Protein AF-0000000067834129 (afdb_homodimer)

Structure (mmCIF, N/CA/C/O backbone):
data_AF-0000000067834129-model_v1
#
loop_
_entity.id
_entity.type
_entity.pdbx_description
1 polymer 'Copper-binding protein'
#
loop_
_atom_site.group_PDB
_atom_site.id
_atom_site.type_symbol
_atom_site.label_atom_id
_atom_site.label_alt_id
_atom_site.label_comp_id
_atom_site.label_asym_id
_atom_site.label_entity_id
_atom_site.label_seq_id
_atom_site.pdbx_PDB_ins_code
_atom_site.Cartn_x
_atom_site.Cartn_y
_atom_site.Cartn_z
_atom_site.occupancy
_atom_site.B_iso_or_equiv
_atom_site.auth_seq_id
_atom_site.auth_comp_id
_atom_site.auth_asym_id
_atom_site.auth_atom_id
_atom_site.pdbx_PDB_model_num
ATOM 1 N N . MET A 1 1 ? 48.594 38.875 -47 1 28.75 1 MET A N 1
ATOM 2 C CA . MET A 1 1 ? 47.188 38.469 -46.781 1 28.75 1 MET A CA 1
ATOM 3 C C . MET A 1 1 ? 47.094 37.531 -45.594 1 28.75 1 MET A C 1
ATOM 5 O O . MET A 1 1 ? 47.594 36.406 -45.625 1 28.75 1 MET A O 1
ATOM 9 N N . ARG A 1 2 ? 47.281 38.062 -44.312 1 37.56 2 ARG A N 1
ATOM 10 C CA . ARG A 1 2 ? 47.312 37.438 -42.969 1 37.56 2 ARG A CA 1
ATOM 11 C C . ARG A 1 2 ? 46 36.688 -42.688 1 37.56 2 ARG A C 1
ATOM 13 O O . ARG A 1 2 ? 44.938 37.312 -42.688 1 37.56 2 ARG A O 1
ATOM 20 N N . TRP A 1 3 ? 45.875 35.406 -43.25 1 36.84 3 TRP A N 1
ATOM 21 C CA . TRP A 1 3 ? 44.781 34.469 -43.031 1 36.84 3 TRP A CA 1
ATOM 22 C C . TRP A 1 3 ? 44.531 34.281 -41.531 1 36.84 3 TRP A C 1
ATOM 24 O O . TRP A 1 3 ? 45.406 33.812 -40.812 1 36.84 3 TRP A O 1
ATOM 34 N N . THR A 1 4 ? 43.906 35.219 -40.812 1 45.66 4 THR A N 1
ATOM 35 C CA . THR A 1 4 ? 43.5 35.094 -39.438 1 45.66 4 THR A CA 1
ATOM 36 C C . THR A 1 4 ? 42.594 33.875 -39.25 1 45.66 4 THR A C 1
ATOM 38 O O . THR A 1 4 ? 41.594 33.719 -39.938 1 45.66 4 THR A O 1
ATOM 41 N N . THR A 1 5 ? 43.219 32.688 -39 1 45.16 5 THR A N 1
ATOM 42 C CA . THR A 1 5 ? 42.625 31.406 -38.625 1 45.16 5 THR A CA 1
ATOM 43 C C . THR A 1 5 ? 41.719 31.547 -37.406 1 45.16 5 THR A C 1
ATOM 45 O O . THR A 1 5 ? 42.188 31.938 -36.344 1 45.16 5 THR A O 1
ATOM 48 N N . ARG A 1 6 ? 40.469 32.062 -37.562 1 43.28 6 ARG A N 1
ATOM 49 C CA . ARG A 1 6 ? 39.469 32.062 -36.5 1 43.28 6 ARG A CA 1
ATOM 50 C C . ARG A 1 6 ? 39.281 30.656 -35.938 1 43.28 6 ARG A C 1
ATOM 52 O O . ARG A 1 6 ? 38.969 29.719 -36.656 1 43.28 6 ARG A O 1
ATOM 59 N N . LEU A 1 7 ? 40.094 30.281 -34.938 1 45.5 7 LEU A N 1
ATOM 60 C CA . LEU A 1 7 ? 39.906 29.078 -34.125 1 45.5 7 LEU A CA 1
ATOM 61 C C . LEU A 1 7 ? 38.531 29.047 -33.469 1 45.5 7 LEU A C 1
ATOM 63 O O . LEU A 1 7 ? 38.219 29.953 -32.688 1 45.5 7 LEU A O 1
ATOM 67 N N . GLY A 1 8 ? 37.469 28.656 -34.156 1 41.75 8 GLY A N 1
ATOM 68 C CA . GLY A 1 8 ? 36.156 28.453 -33.562 1 41.75 8 GLY A CA 1
ATOM 69 C C . GLY A 1 8 ? 36.156 27.484 -32.406 1 41.75 8 GLY A C 1
ATOM 70 O O . GLY A 1 8 ? 36.656 26.359 -32.531 1 41.75 8 GLY A O 1
ATOM 71 N N . LEU A 1 9 ? 36.219 27.969 -31.156 1 43.91 9 LEU A N 1
ATOM 72 C CA . LEU A 1 9 ? 36.125 27.234 -29.891 1 43.91 9 LEU A CA 1
ATOM 73 C C . LEU A 1 9 ? 34.844 26.422 -29.844 1 43.91 9 LEU A C 1
ATOM 75 O O . LEU A 1 9 ? 33.75 26.984 -29.859 1 43.91 9 LEU A O 1
ATOM 79 N N . ALA A 1 10 ? 34.781 25.172 -30.391 1 42.56 10 ALA A N 1
ATOM 80 C CA . ALA A 1 10 ? 33.688 24.234 -30.203 1 42.56 10 ALA A CA 1
ATOM 81 C C . ALA A 1 10 ? 33.469 23.953 -28.719 1 42.56 10 ALA A C 1
ATOM 83 O O . ALA A 1 10 ? 34.375 23.469 -28.031 1 42.56 10 ALA A O 1
ATOM 84 N N . ALA A 1 11 ? 32.656 24.719 -28.031 1 40.75 11 ALA A N 1
ATOM 85 C CA . ALA A 1 11 ? 32.25 24.422 -26.656 1 40.75 11 ALA A CA 1
ATOM 86 C C . ALA A 1 11 ? 31.578 23.062 -26.578 1 40.75 11 ALA A C 1
ATOM 88 O O . ALA A 1 11 ? 30.516 22.859 -27.188 1 40.75 11 ALA A O 1
ATOM 89 N N . ALA A 1 12 ? 32.281 21.922 -26.375 1 42.16 12 ALA A N 1
ATOM 90 C CA . ALA A 1 12 ? 31.75 20.609 -26.078 1 42.16 12 ALA A CA 1
ATOM 91 C C . ALA A 1 12 ? 30.797 20.672 -24.875 1 42.16 12 ALA A C 1
ATOM 93 O O . ALA A 1 12 ? 31.203 21.062 -23.781 1 42.16 12 ALA A O 1
ATOM 94 N N . ALA A 1 13 ? 29.484 20.766 -25.047 1 38.5 13 ALA A N 1
ATOM 95 C CA . ALA A 1 13 ? 28.438 20.625 -24.031 1 38.5 13 ALA A CA 1
ATOM 96 C C . ALA A 1 13 ? 28.578 19.297 -23.281 1 38.5 13 ALA A C 1
ATOM 98 O O . ALA A 1 13 ? 28.453 18.219 -23.875 1 38.5 13 ALA A O 1
ATOM 99 N N . LEU A 1 14 ? 29.375 19.219 -22.203 1 39.47 14 LEU A N 1
ATOM 100 C CA . LEU A 1 14 ? 29.391 18.109 -21.25 1 39.47 14 LEU A CA 1
ATOM 101 C C . LEU A 1 14 ? 27.984 17.781 -20.766 1 39.47 14 LEU A C 1
ATOM 103 O O . LEU A 1 14 ? 27.391 18.562 -20.016 1 39.47 14 LEU A O 1
ATOM 107 N N . MET A 1 15 ? 27.219 17.109 -21.531 1 36.66 15 MET A N 1
ATOM 108 C CA . MET A 1 15 ? 25.969 16.562 -21.016 1 36.66 15 MET A CA 1
ATOM 109 C C . MET A 1 15 ? 26.219 15.633 -19.828 1 36.66 15 MET A C 1
ATOM 111 O O . MET A 1 15 ? 26.891 14.609 -19.969 1 36.66 15 MET A O 1
ATOM 115 N N . LEU A 1 16 ? 26.281 16.109 -18.594 1 38.22 16 LEU A N 1
ATOM 116 C CA . LEU A 1 16 ? 26.281 15.281 -17.391 1 38.22 16 LEU A CA 1
ATOM 117 C C . LEU A 1 16 ? 25.156 14.258 -17.438 1 38.22 16 LEU A C 1
ATOM 119 O O . LEU A 1 16 ? 23.984 14.625 -17.328 1 38.22 16 LEU A O 1
ATOM 123 N N . ALA A 1 17 ? 25.297 13.109 -18.109 1 36.25 17 ALA A N 1
ATOM 124 C CA . ALA A 1 17 ? 24.375 11.977 -17.953 1 36.25 17 ALA A CA 1
ATOM 125 C C . ALA A 1 17 ? 24.266 11.57 -16.484 1 36.25 17 ALA A C 1
ATOM 127 O O . ALA A 1 17 ? 25.203 10.969 -15.93 1 36.25 17 ALA A O 1
ATOM 128 N N . ALA A 1 18 ? 23.547 12.289 -15.617 1 41.59 18 ALA A N 1
ATOM 129 C CA . ALA A 1 18 ? 23.266 11.719 -14.305 1 41.59 18 ALA A CA 1
ATOM 130 C C . ALA A 1 18 ? 22.797 10.266 -14.438 1 41.59 18 ALA A C 1
ATOM 132 O O . ALA A 1 18 ? 21.766 9.992 -15.055 1 41.59 18 ALA A O 1
ATOM 133 N N . ALA A 1 19 ? 23.547 9.25 -14.352 1 40.31 19 ALA A N 1
ATOM 134 C CA . ALA A 1 19 ? 23.172 7.844 -14.297 1 40.31 19 ALA A CA 1
ATOM 135 C C . ALA A 1 19 ? 22.031 7.621 -13.32 1 40.31 19 ALA A C 1
ATOM 137 O O . ALA A 1 19 ? 22.016 8.18 -12.219 1 40.31 19 ALA A O 1
ATOM 138 N N . PRO A 1 20 ? 20.812 7.16 -13.727 1 42.38 20 PRO A N 1
ATOM 139 C CA . PRO A 1 20 ? 19.766 6.852 -12.75 1 42.38 20 PRO A CA 1
ATOM 140 C C . PRO A 1 20 ? 20.266 5.992 -11.594 1 42.38 20 PRO A C 1
ATOM 142 O O . PRO A 1 20 ? 20.859 4.926 -11.82 1 42.38 20 PRO A O 1
ATOM 145 N N . ALA A 1 21 ? 20.734 6.641 -10.516 1 46.5 21 ALA A N 1
ATOM 146 C CA . ALA A 1 21 ? 21.047 5.832 -9.336 1 46.5 21 ALA A CA 1
ATOM 147 C C . ALA A 1 21 ? 20.016 4.719 -9.148 1 46.5 21 ALA A C 1
ATOM 149 O O . ALA A 1 21 ? 18.812 4.973 -9.125 1 46.5 21 ALA A O 1
ATOM 150 N N . GLY A 1 22 ? 20.25 3.473 -9.383 1 47.38 22 GLY A N 1
ATOM 151 C CA . GLY A 1 22 ? 19.406 2.295 -9.242 1 47.38 22 GLY A CA 1
ATOM 152 C C . GLY A 1 22 ? 18.672 2.244 -7.922 1 47.38 22 GLY A C 1
ATOM 153 O O . GLY A 1 22 ? 19.047 2.918 -6.965 1 47.38 22 GLY A O 1
ATOM 154 N N . ALA A 1 23 ? 17.453 1.746 -7.895 1 52.31 23 ALA A N 1
ATOM 155 C CA . ALA A 1 23 ? 16.578 1.615 -6.723 1 52.31 23 ALA A CA 1
ATOM 156 C C . ALA A 1 23 ? 17.359 1.104 -5.52 1 52.31 23 ALA A C 1
ATOM 158 O O . ALA A 1 23 ? 17.188 1.606 -4.402 1 52.31 23 ALA A O 1
ATOM 159 N N . LEU A 1 24 ? 18.219 0.082 -5.711 1 51.59 24 LEU A N 1
ATOM 160 C CA . LEU A 1 24 ? 19 -0.566 -4.664 1 51.59 24 LEU A CA 1
ATOM 161 C C . LEU A 1 24 ? 19.891 0.445 -3.939 1 51.59 24 LEU A C 1
ATOM 163 O O . LEU A 1 24 ? 20 0.411 -2.711 1 51.59 24 LEU A O 1
ATOM 167 N N . ASP A 1 25 ? 20.5 1.355 -4.699 1 57.44 25 ASP A N 1
ATOM 168 C CA . ASP A 1 25 ? 21.422 2.309 -4.082 1 57.44 25 ASP A CA 1
ATOM 169 C C . ASP A 1 25 ? 20.672 3.311 -3.211 1 57.44 25 ASP A C 1
ATOM 171 O O . ASP A 1 25 ? 21.109 3.645 -2.111 1 57.44 25 ASP A O 1
ATOM 175 N N . LEU A 1 26 ? 19.453 3.561 -3.541 1 60.19 26 LEU A N 1
ATOM 176 C CA . LEU A 1 26 ? 18.672 4.555 -2.811 1 60.19 26 LEU A CA 1
ATOM 177 C C . LEU A 1 26 ? 18.25 4.023 -1.442 1 60.19 26 LEU A C 1
ATOM 179 O O . LEU A 1 26 ? 18.25 4.77 -0.46 1 60.19 26 LEU A O 1
ATOM 183 N N . THR A 1 27 ? 18.031 2.715 -1.351 1 64.81 27 THR A N 1
ATOM 184 C CA . THR A 1 27 ? 17.578 2.119 -0.098 1 64.81 27 THR A CA 1
ATOM 185 C C . TH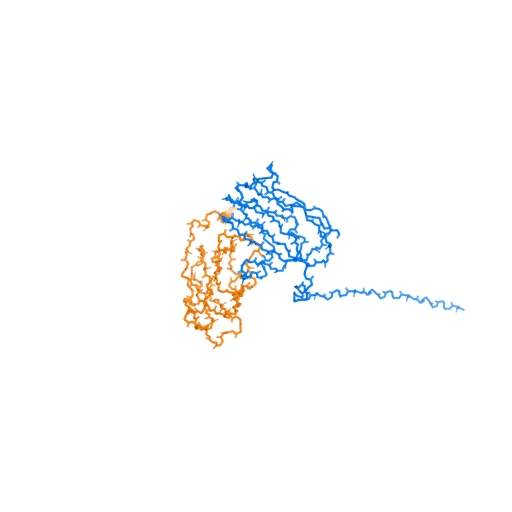R A 1 27 ? 18.703 2.082 0.924 1 64.81 27 THR A C 1
ATOM 187 O O . THR A 1 27 ? 18.484 2.27 2.121 1 64.81 27 THR A O 1
ATOM 190 N N . LYS A 1 28 ? 19.922 1.83 0.451 1 67.75 28 LYS A N 1
ATOM 191 C CA . LYS A 1 28 ? 21.062 1.714 1.364 1 67.75 28 LYS A CA 1
ATOM 192 C C . LYS A 1 28 ? 21.391 3.062 1.994 1 67.75 28 LYS A C 1
ATOM 194 O O . LYS A 1 28 ? 21.906 3.119 3.113 1 67.75 28 LYS A O 1
ATOM 199 N N . LYS A 1 29 ? 21.094 4.09 1.405 1 85.75 29 LYS A N 1
ATOM 200 C CA . LYS A 1 29 ? 21.484 5.406 1.896 1 85.75 29 LYS A CA 1
ATOM 201 C C . LYS A 1 29 ? 20.281 6.199 2.387 1 85.75 29 LYS A C 1
ATOM 203 O O . LYS A 1 29 ? 20.375 7.402 2.629 1 85.75 29 LYS A O 1
ATOM 208 N N . ARG A 1 30 ? 19.312 5.469 2.723 1 94.44 30 ARG A N 1
ATOM 209 C CA . ARG A 1 30 ? 18.078 6.16 3.098 1 94.44 30 ARG A CA 1
ATOM 210 C C . ARG A 1 30 ? 18.109 6.578 4.566 1 94.44 30 ARG A C 1
ATOM 212 O O . ARG A 1 30 ? 18.578 5.824 5.418 1 94.44 30 ARG A O 1
ATOM 219 N N . GLN A 1 31 ? 17.688 7.824 4.883 1 97.44 31 GLN A N 1
ATOM 220 C CA . GLN A 1 31 ? 17.531 8.305 6.254 1 97.44 31 GLN A CA 1
ATOM 221 C C . GLN A 1 31 ? 16.141 8.016 6.793 1 97.44 31 GLN A C 1
ATOM 223 O O . GLN A 1 31 ? 15.141 8.336 6.148 1 97.44 31 GLN A O 1
ATOM 228 N N . ASN A 1 32 ? 16.094 7.398 7.953 1 98.25 32 ASN A N 1
ATOM 229 C CA . ASN A 1 32 ? 14.828 7.258 8.656 1 98.25 32 ASN A CA 1
ATOM 230 C C . ASN A 1 32 ? 14.445 8.539 9.383 1 98.25 32 ASN A C 1
ATOM 232 O O . ASN A 1 32 ? 15.172 9.008 10.258 1 98.25 32 ASN A O 1
ATOM 236 N N . LEU A 1 33 ? 13.297 9.094 9.062 1 98.81 33 LEU A N 1
ATOM 237 C CA . LEU A 1 33 ? 12.797 10.289 9.734 1 98.81 33 LEU A CA 1
ATOM 238 C C . LEU A 1 33 ? 12.117 9.93 11.055 1 98.81 33 LEU A C 1
ATOM 240 O O . LEU A 1 33 ? 11.688 8.789 11.242 1 98.81 33 LEU A O 1
ATOM 244 N N . PRO A 1 34 ? 12.078 10.953 11.977 1 98.88 34 PRO A N 1
ATOM 245 C CA . PRO A 1 34 ? 11.18 10.711 13.109 1 98.88 34 PRO A CA 1
ATOM 246 C C . PRO A 1 34 ? 9.75 10.391 12.672 1 98.88 34 PRO A C 1
ATOM 248 O O . PRO A 1 34 ? 9.258 10.969 11.703 1 98.88 34 PRO A O 1
ATOM 251 N N . ASP A 1 35 ? 9.102 9.516 13.414 1 98.9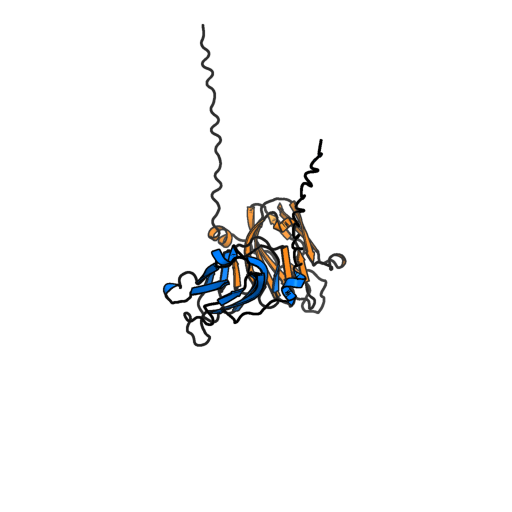4 35 ASP A N 1
ATOM 252 C CA . ASP A 1 35 ? 7.738 9.125 13.07 1 98.94 35 ASP A CA 1
ATOM 253 C C . ASP A 1 35 ? 6.789 10.32 13.156 1 98.94 35 ASP A C 1
ATOM 255 O O . ASP A 1 35 ? 6.852 11.094 14.109 1 98.94 35 ASP A O 1
ATOM 259 N N . LEU A 1 36 ? 5.984 10.516 12.148 1 98.94 36 LEU A N 1
ATOM 260 C CA . LEU A 1 36 ? 4.812 11.375 12.266 1 98.94 36 LEU A CA 1
ATOM 261 C C . LEU A 1 36 ? 3.658 10.633 12.93 1 98.94 36 LEU A C 1
ATOM 263 O O . LEU A 1 36 ? 3.096 9.703 12.352 1 98.94 36 LEU A O 1
ATOM 267 N N . VAL A 1 37 ? 3.244 11.078 14.164 1 98.94 37 VAL A N 1
ATOM 268 C CA . VAL A 1 37 ? 2.305 10.281 14.945 1 98.94 37 VAL A CA 1
ATOM 269 C C . VAL A 1 37 ? 0.967 11.008 15.047 1 98.94 37 VAL A C 1
ATOM 271 O O . VAL A 1 37 ? 0.917 12.18 15.438 1 98.94 37 VAL A O 1
ATOM 274 N N . LEU A 1 38 ? -0.066 10.359 14.711 1 98.94 38 LEU A N 1
ATOM 275 C CA . LEU A 1 38 ? -1.43 10.867 14.805 1 98.94 38 LEU A CA 1
ATOM 276 C C . LEU A 1 38 ? -2.146 10.289 16.016 1 98.94 38 LEU A C 1
ATOM 278 O O . LEU A 1 38 ? -2.354 9.07 16.109 1 98.94 38 LEU A O 1
ATOM 282 N N . GLY A 1 39 ? -2.545 11.156 16.906 1 98.75 39 GLY A N 1
ATOM 283 C CA . GLY A 1 39 ? -3.145 10.719 18.156 1 98.75 39 GLY A CA 1
ATOM 284 C C . GLY A 1 39 ? -2.139 10.125 19.125 1 98.75 39 GLY A C 1
ATOM 285 O O . GLY A 1 39 ? -0.93 10.203 18.891 1 98.75 39 GLY A O 1
ATOM 286 N N . ASN A 1 40 ? -2.633 9.719 20.266 1 98.06 40 ASN A N 1
ATOM 287 C CA . ASN A 1 40 ? -1.771 9.047 21.234 1 98.06 40 ASN A CA 1
ATOM 288 C C . ASN A 1 40 ? -2.5 7.902 21.938 1 98.06 40 ASN A C 1
ATOM 290 O O . ASN A 1 40 ? -3.68 7.664 21.672 1 98.06 40 ASN A O 1
ATOM 294 N N . GLU A 1 41 ? -1.781 7.188 22.719 1 95.69 41 GLU A N 1
ATOM 295 C CA . GLU A 1 41 ? -2.324 5.992 23.359 1 95.69 41 GLU A CA 1
ATOM 296 C C . GLU A 1 41 ? -3.172 6.352 24.578 1 95.69 41 GLU A C 1
ATOM 298 O O . GLU A 1 41 ? -3.918 5.516 25.094 1 95.69 41 GLU A O 1
ATOM 303 N N . GLU A 1 42 ? -3.133 7.594 24.953 1 95.56 42 GLU A N 1
ATOM 304 C CA . GLU A 1 42 ? -3.855 8.055 26.141 1 95.56 42 GLU A CA 1
ATOM 305 C C . GLU A 1 42 ? -5.285 8.461 25.781 1 95.56 42 GLU A C 1
ATOM 307 O O . GLU A 1 42 ? -6.055 8.859 26.656 1 95.56 42 GLU A O 1
ATOM 312 N N . GLY A 1 43 ? -5.582 8.43 24.547 1 94.12 43 GLY A N 1
ATOM 313 C CA . GLY A 1 43 ? -6.961 8.68 24.156 1 94.12 43 GLY A CA 1
ATOM 314 C C . GLY A 1 43 ? -7.16 10.016 23.484 1 94.12 43 GLY A C 1
ATOM 315 O O . GLY A 1 43 ? -8.289 10.383 23.125 1 94.12 43 GLY A O 1
ATOM 316 N N . ASN A 1 44 ? -6.109 10.805 23.312 1 97.44 44 ASN A N 1
ATOM 317 C CA . ASN A 1 44 ? -6.227 12.039 22.547 1 97.44 44 ASN A CA 1
ATOM 318 C C . ASN A 1 44 ? -6.023 11.797 21.062 1 97.44 44 ASN A C 1
ATOM 320 O O . ASN A 1 44 ? -4.902 11.539 20.609 1 97.44 44 ASN A O 1
ATOM 324 N N . ASP A 1 45 ? -7.094 12.008 20.312 1 98.38 45 ASP A N 1
ATOM 325 C CA . ASP A 1 45 ? -7.098 11.711 18.875 1 98.38 45 ASP A CA 1
ATOM 326 C C . ASP A 1 45 ? -6.547 12.883 18.078 1 98.38 45 ASP A C 1
ATOM 328 O O . ASP A 1 45 ? -6.289 12.742 16.875 1 98.38 45 ASP A O 1
ATOM 332 N N . PHE A 1 46 ? -6.324 13.93 18.656 1 98.56 46 PHE A N 1
ATOM 333 C CA . PHE A 1 46 ? -6.145 15.141 17.859 1 98.56 46 PHE A CA 1
ATOM 334 C C . PHE A 1 46 ? -4.785 15.773 18.141 1 98.56 46 PHE A C 1
ATOM 336 O O . PHE A 1 46 ? -4.586 16.969 17.906 1 98.56 46 PHE A O 1
ATOM 343 N N . VAL A 1 47 ? -3.848 15.047 18.703 1 98.56 47 VAL A N 1
ATOM 344 C CA . VAL A 1 47 ? -2.469 15.5 18.875 1 98.56 47 VAL A CA 1
ATOM 345 C C . VAL A 1 47 ? -1.595 14.914 17.766 1 98.56 47 VAL A C 1
ATOM 347 O O . VAL A 1 47 ? -1.914 13.859 17.203 1 98.56 47 VAL A O 1
ATOM 350 N N . VAL A 1 48 ? -0.536 15.625 17.406 1 98.88 48 VAL A N 1
ATOM 351 C CA . VAL A 1 48 ? 0.411 15.164 16.406 1 98.88 48 VAL 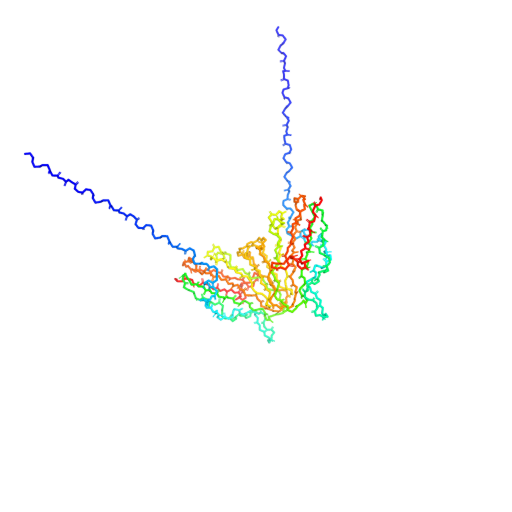A CA 1
ATOM 352 C C . VAL A 1 48 ? 1.837 15.289 16.938 1 98.88 48 VAL A C 1
ATOM 354 O O . VAL A 1 48 ? 2.221 16.344 17.453 1 98.88 48 VAL A O 1
ATOM 357 N N . GLU A 1 49 ? 2.547 14.18 16.891 1 98.81 49 GLU A N 1
ATOM 358 C CA . GLU A 1 49 ? 3.984 14.242 17.141 1 98.81 49 GLU A CA 1
ATOM 359 C C . GLU A 1 49 ? 4.762 14.391 15.828 1 98.81 49 GLU A C 1
ATOM 361 O O . GLU A 1 49 ? 4.434 13.75 14.828 1 98.81 49 GLU A O 1
ATOM 366 N N . ASN A 1 50 ? 5.84 15.297 15.789 1 98.88 50 ASN A N 1
ATOM 367 C CA . ASN A 1 50 ? 6.742 15.516 14.672 1 98.88 50 ASN A CA 1
ATOM 368 C C . ASN A 1 50 ? 5.988 15.969 13.422 1 98.88 50 ASN A C 1
ATOM 370 O O . ASN A 1 50 ? 6.172 15.406 12.344 1 98.88 50 ASN A O 1
ATOM 374 N N . LYS A 1 51 ? 5.168 16.953 13.609 1 98.69 51 LYS A N 1
ATOM 375 C CA . LYS A 1 51 ? 4.242 17.344 12.547 1 98.69 51 LYS A CA 1
ATOM 376 C C . LYS A 1 51 ? 4.969 18.062 11.422 1 98.69 51 LYS A C 1
ATOM 378 O O . LYS A 1 51 ? 4.488 18.094 10.281 1 98.69 51 LYS A O 1
ATOM 383 N N . ASP A 1 52 ? 6.094 18.797 11.773 1 98.88 52 ASP A N 1
ATOM 384 C CA . ASP A 1 52 ? 6.879 19.469 10.742 1 98.88 52 ASP A CA 1
ATOM 385 C C . ASP A 1 52 ? 8.133 18.656 10.398 1 98.88 52 ASP A C 1
ATOM 387 O O . ASP A 1 52 ? 8.844 18.203 11.297 1 98.88 52 ASP A O 1
ATOM 391 N N . ILE A 1 53 ? 8.383 18.547 9.133 1 98.94 53 ILE A N 1
ATOM 392 C CA . ILE A 1 53 ? 9.445 17.688 8.625 1 98.94 53 ILE A CA 1
ATOM 393 C C . ILE A 1 53 ? 10.406 18.516 7.762 1 98.94 53 ILE A C 1
ATOM 395 O O . ILE A 1 53 ? 9.977 19.312 6.938 1 98.94 53 ILE A O 1
ATOM 399 N N . GLU A 1 54 ? 11.719 18.281 7.973 1 98.88 54 GLU A N 1
ATOM 400 C CA . GLU A 1 54 ? 12.758 18.938 7.18 1 98.88 54 GLU A CA 1
ATOM 401 C C . GLU A 1 54 ? 13.562 17.938 6.375 1 98.88 54 GLU A C 1
ATOM 403 O O . GLU A 1 54 ? 14.07 16.953 6.926 1 98.88 54 GLU A O 1
ATOM 408 N N . LEU A 1 55 ? 13.609 18.281 5.152 1 98.75 55 LEU A N 1
ATOM 409 C CA . LEU A 1 55 ? 14.328 17.422 4.211 1 98.75 55 LEU A CA 1
ATOM 410 C C . LEU A 1 55 ? 15.328 18.234 3.393 1 98.75 55 LEU A C 1
ATOM 412 O O . LEU A 1 55 ? 15.289 19.469 3.389 1 98.75 55 LEU A O 1
ATOM 416 N N . GLU A 1 56 ? 16.234 17.484 2.773 1 98.06 56 GLU A N 1
ATOM 417 C CA . GLU A 1 56 ? 17.156 18.016 1.772 1 98.06 56 GLU A CA 1
ATOM 418 C C . GLU A 1 56 ? 16.891 17.422 0.398 1 98.06 56 GLU A C 1
ATOM 420 O O . GLU A 1 56 ? 16.703 16.203 0.275 1 98.06 56 GLU A O 1
ATOM 425 N N . ALA A 1 57 ? 16.875 18.312 -0.574 1 97.25 57 ALA A N 1
ATOM 426 C CA . ALA A 1 57 ? 16.672 17.828 -1.938 1 97.25 57 ALA A CA 1
ATOM 427 C C . ALA A 1 57 ? 17.766 16.844 -2.352 1 97.25 57 ALA A C 1
ATOM 429 O O . ALA A 1 57 ? 18.938 17.047 -2.031 1 97.25 57 ALA A O 1
ATOM 430 N N . GLY A 1 58 ? 17.391 15.75 -3.061 1 95.44 58 GLY A N 1
ATOM 431 C CA . GLY A 1 58 ? 18.328 14.781 -3.607 1 95.44 58 GLY A CA 1
ATOM 432 C C . GLY A 1 58 ? 18.609 13.617 -2.672 1 95.44 58 GLY A C 1
ATOM 433 O O . GLY A 1 58 ? 19.297 12.672 -3.039 1 95.44 58 GLY A O 1
ATOM 434 N N . LYS A 1 59 ? 18.016 13.633 -1.486 1 96.62 59 LYS A N 1
ATOM 435 C CA . LYS A 1 59 ? 18.281 12.602 -0.493 1 96.62 59 LYS A CA 1
ATOM 436 C C . LYS A 1 59 ? 17.109 11.633 -0.377 1 96.62 59 LYS A C 1
ATOM 438 O O . LYS A 1 59 ? 15.961 12.023 -0.601 1 96.62 59 LYS A O 1
ATOM 443 N N . ALA A 1 60 ? 17.469 10.406 -0.031 1 97.56 60 ALA A N 1
ATOM 444 C CA . ALA A 1 60 ? 16.484 9.352 0.161 1 97.56 60 ALA A CA 1
ATOM 445 C C . ALA A 1 60 ? 16 9.305 1.609 1 97.56 60 ALA A C 1
ATOM 447 O O . ALA A 1 60 ? 16.812 9.43 2.539 1 97.56 60 ALA A O 1
ATOM 448 N N . TYR A 1 61 ? 14.672 9.109 1.804 1 98.44 61 TYR A N 1
ATOM 449 C CA . TYR A 1 61 ? 14.078 9.133 3.137 1 98.44 61 TYR A CA 1
ATOM 450 C C . TYR A 1 61 ? 13.062 8.016 3.299 1 98.44 61 TYR A C 1
ATOM 452 O O . TYR A 1 61 ? 12.523 7.508 2.311 1 98.44 61 TYR A O 1
ATOM 460 N N . ARG A 1 62 ? 12.867 7.641 4.461 1 98.44 62 ARG A N 1
ATOM 461 C CA . ARG A 1 62 ? 11.688 6.91 4.91 1 98.44 62 ARG A CA 1
ATOM 462 C C . ARG A 1 62 ? 10.883 7.734 5.91 1 98.44 62 ARG A C 1
ATOM 464 O O . ARG A 1 62 ? 11.414 8.172 6.934 1 98.44 62 ARG A O 1
ATOM 471 N N . LEU A 1 63 ? 9.672 8 5.59 1 98.81 63 LEU A N 1
ATOM 472 C CA . LEU A 1 63 ? 8.727 8.609 6.516 1 98.81 63 LEU A CA 1
ATOM 473 C C . LEU A 1 63 ? 7.691 7.594 6.98 1 98.81 63 LEU A C 1
ATOM 475 O O . LEU A 1 63 ? 6.926 7.062 6.172 1 98.81 63 LEU A O 1
ATOM 479 N N . ARG A 1 64 ? 7.68 7.336 8.234 1 98.88 64 ARG A N 1
ATOM 480 C CA . ARG A 1 64 ? 6.656 6.484 8.836 1 98.88 64 ARG A CA 1
ATOM 481 C C . ARG A 1 64 ? 5.547 7.32 9.461 1 98.88 64 ARG A C 1
ATOM 483 O O . ARG A 1 64 ? 5.812 8.172 10.312 1 98.88 64 ARG A O 1
ATOM 490 N N . ILE A 1 65 ? 4.348 7.125 8.984 1 98.94 65 ILE A N 1
ATOM 491 C CA . ILE A 1 65 ? 3.148 7.703 9.578 1 98.94 65 ILE A CA 1
ATOM 492 C C . ILE A 1 65 ? 2.479 6.68 10.492 1 98.94 65 ILE A C 1
ATOM 494 O O . ILE A 1 65 ? 2.186 5.559 10.062 1 98.94 65 ILE A O 1
ATOM 498 N N . VAL A 1 66 ? 2.238 7.137 11.781 1 98.88 66 VAL A N 1
ATOM 499 C CA . VAL A 1 66 ? 1.724 6.223 12.797 1 98.88 66 VAL A CA 1
ATOM 500 C C . VAL A 1 66 ? 0.399 6.746 13.344 1 98.88 66 VAL A C 1
ATOM 502 O O . VAL A 1 66 ? 0.328 7.875 13.836 1 98.88 66 VAL A O 1
ATOM 505 N N . ALA A 1 67 ? -0.645 5.953 13.203 1 98.81 67 ALA A N 1
ATOM 506 C CA . ALA A 1 67 ? -1.922 6.25 13.844 1 98.81 67 ALA A CA 1
ATOM 507 C C . ALA A 1 67 ? -2.033 5.551 15.195 1 98.81 67 ALA A C 1
ATOM 509 O O . ALA A 1 67 ? -1.931 4.324 15.273 1 98.81 67 ALA A O 1
ATOM 510 N N . LYS A 1 68 ? -2.25 6.34 16.203 1 98.69 68 LYS A N 1
ATOM 511 C CA . LYS A 1 68 ? -2.42 5.773 17.531 1 98.69 68 LYS A CA 1
ATOM 512 C C . LYS A 1 68 ? -3.824 6.039 18.062 1 98.69 68 LYS A C 1
ATOM 514 O O . LYS A 1 68 ? -4.285 5.355 18.984 1 98.69 68 LYS A O 1
ATOM 519 N N . GLY A 1 69 ? -4.406 7.125 17.516 1 97.5 69 GLY A N 1
ATOM 520 C CA . GLY A 1 69 ? -5.746 7.465 17.953 1 97.5 69 GLY A CA 1
ATOM 521 C C . GLY A 1 69 ? -6.785 6.434 17.562 1 97.5 69 GLY A C 1
ATOM 522 O O . GLY A 1 69 ? -6.484 5.5 16.812 1 97.5 69 GLY A O 1
ATOM 523 N N . ARG A 1 70 ? -8.039 6.59 17.984 1 93.25 70 ARG A N 1
ATOM 524 C CA . ARG A 1 70 ? -9.086 5.598 17.781 1 93.25 70 ARG A CA 1
ATOM 525 C C . ARG A 1 70 ? -10 6.004 16.625 1 93.25 70 ARG A C 1
ATOM 527 O O . ARG A 1 70 ? -10.844 5.215 16.188 1 93.25 70 ARG A O 1
ATOM 534 N N . GLN A 1 71 ? -9.836 7.168 16.188 1 95.88 71 GLN A N 1
ATOM 535 C CA . GLN A 1 71 ? -10.641 7.562 15.039 1 95.88 71 GLN A CA 1
ATOM 536 C C . GLN A 1 71 ? -9.93 7.227 13.734 1 95.88 71 GLN A C 1
ATOM 538 O O . GLN A 1 71 ? -8.727 6.945 13.727 1 95.88 71 GLN A O 1
ATOM 543 N N . GLU A 1 72 ? -10.672 7.301 12.625 1 98 72 GLU A N 1
ATOM 544 C CA . GLU A 1 72 ? -10.109 7.148 11.289 1 98 72 GLU A CA 1
ATOM 545 C C . GLU A 1 72 ? -9.297 8.375 10.891 1 98 72 GLU A C 1
ATOM 547 O O . GLU A 1 72 ? -9.703 9.508 11.156 1 98 72 GLU A O 1
ATOM 552 N N . TYR A 1 73 ? -8.156 8.188 10.273 1 98.88 73 TYR A N 1
ATOM 553 C CA . TYR A 1 73 ? -7.363 9.273 9.711 1 98.88 73 TYR A CA 1
ATOM 554 C C . TYR A 1 73 ? -7.172 9.086 8.203 1 98.88 73 TYR A C 1
ATOM 556 O O . TYR A 1 73 ? -6.902 7.98 7.738 1 98.88 73 TYR A O 1
ATOM 564 N N . LYS A 1 74 ? -7.312 10.125 7.469 1 98.88 74 LYS A N 1
ATOM 565 C CA . LYS A 1 74 ? -6.922 10.211 6.066 1 98.88 74 LYS A CA 1
ATOM 566 C C . LYS A 1 74 ? -5.793 11.219 5.867 1 98.88 74 LYS A C 1
ATOM 568 O O . LYS A 1 74 ? -5.996 12.43 6.016 1 98.88 74 LYS A O 1
ATOM 573 N N . PHE A 1 75 ? -4.66 10.695 5.547 1 98.94 75 PHE A N 1
ATOM 574 C CA . PHE A 1 75 ? -3.449 11.492 5.414 1 98.94 75 PHE A CA 1
ATOM 575 C C . PHE A 1 75 ? -3.236 11.906 3.963 1 98.94 75 PHE A C 1
ATOM 577 O O . PHE A 1 75 ? -3.141 11.062 3.074 1 98.94 75 PHE A O 1
ATOM 584 N N . TYR A 1 76 ? -3.098 13.234 3.775 1 98.94 76 TYR A N 1
ATOM 585 C CA . TYR A 1 76 ? -2.861 13.828 2.463 1 98.94 76 TYR A CA 1
ATOM 586 C C . TYR A 1 76 ? -1.581 14.656 2.459 1 98.94 76 TYR A C 1
ATOM 588 O O . TYR A 1 76 ? -1.288 15.359 3.428 1 98.94 76 TYR A O 1
ATOM 596 N N . ALA A 1 77 ? -0.851 14.562 1.386 1 98.81 77 ALA A N 1
ATOM 597 C CA . ALA A 1 77 ? 0.238 15.469 1.045 1 98.81 77 ALA A CA 1
ATOM 598 C C . ALA A 1 77 ? 0.373 15.625 -0.468 1 98.81 77 ALA A C 1
ATOM 600 O O . ALA A 1 77 ? 1.423 15.32 -1.037 1 98.81 77 ALA A O 1
ATOM 601 N N . PRO A 1 78 ? -0.632 16.172 -1.074 1 98.19 78 PRO A N 1
ATOM 602 C CA . PRO A 1 78 ? -0.746 16.016 -2.527 1 98.19 78 PRO A CA 1
ATOM 603 C C . PRO A 1 78 ? 0.391 16.719 -3.279 1 98.19 78 PRO A C 1
ATOM 605 O O . PRO A 1 78 ? 0.974 16.125 -4.195 1 98.19 78 PRO A O 1
ATOM 608 N N . GLU A 1 79 ? 0.714 17.922 -2.992 1 98.38 79 GLU A N 1
ATOM 609 C CA . GLU A 1 79 ? 1.778 18.609 -3.721 1 98.38 79 GLU A CA 1
ATOM 610 C C . GLU A 1 79 ? 3.131 17.938 -3.475 1 98.38 79 GLU A C 1
ATOM 612 O O . GLU A 1 79 ? 3.934 17.797 -4.398 1 98.38 79 GLU A O 1
ATOM 617 N N . PHE A 1 80 ? 3.348 17.547 -2.227 1 98.81 80 PHE A N 1
ATOM 618 C CA . PHE A 1 80 ? 4.59 16.859 -1.906 1 98.81 80 PHE A CA 1
ATOM 619 C C . PHE A 1 80 ? 4.719 15.578 -2.723 1 98.81 80 PHE A C 1
ATOM 621 O O . PHE A 1 80 ? 5.777 15.312 -3.299 1 98.81 80 PHE A O 1
ATOM 628 N N . PHE A 1 81 ? 3.645 14.852 -2.83 1 98 81 PHE A N 1
ATOM 629 C CA . PHE A 1 81 ? 3.641 13.57 -3.521 1 98 81 PHE A CA 1
ATOM 630 C C . PHE A 1 81 ? 3.857 13.758 -5.016 1 98 81 PHE A C 1
ATOM 632 O O . PHE A 1 81 ? 4.312 12.844 -5.703 1 98 81 PHE A O 1
ATOM 639 N N . ARG A 1 82 ? 3.656 14.891 -5.5 1 95.94 82 ARG A N 1
ATOM 640 C CA . ARG A 1 82 ? 3.869 15.172 -6.918 1 95.94 82 ARG A CA 1
ATOM 641 C C . ARG A 1 82 ? 5.348 15.398 -7.215 1 95.94 82 ARG A C 1
ATOM 643 O O . ARG A 1 82 ? 5.773 15.312 -8.367 1 95.94 82 ARG A O 1
ATOM 650 N N . TYR A 1 83 ? 6.117 15.68 -6.176 1 96.19 83 TYR A N 1
ATOM 651 C CA . TYR A 1 83 ? 7.469 16.156 -6.449 1 96.19 83 TYR A CA 1
ATOM 652 C C . TYR A 1 83 ? 8.508 15.273 -5.777 1 96.19 83 TYR A C 1
ATOM 654 O O . TYR A 1 83 ? 9.578 15.742 -5.383 1 96.19 83 TYR A O 1
ATOM 662 N N . ILE A 1 84 ? 8.203 14.062 -5.602 1 96.25 84 ILE A N 1
ATOM 663 C CA . ILE A 1 84 ? 9.18 13.102 -5.094 1 96.25 84 ILE A CA 1
ATOM 664 C C . ILE A 1 84 ? 9.383 11.984 -6.117 1 96.25 84 ILE A C 1
ATOM 666 O O . ILE A 1 84 ? 8.523 11.766 -6.98 1 96.25 84 ILE A O 1
ATOM 670 N N . TRP A 1 85 ? 10.531 11.422 -6.121 1 95.25 85 TRP A N 1
ATOM 671 C CA . TRP A 1 85 ? 10.695 10.102 -6.727 1 95.25 85 TRP A CA 1
ATOM 672 C C . TRP A 1 85 ? 10.281 9 -5.754 1 95.25 85 TRP A C 1
ATOM 674 O O . TRP A 1 85 ? 11.016 8.695 -4.809 1 95.25 85 TRP A O 1
ATOM 684 N N . PHE A 1 86 ? 9.164 8.445 -6.02 1 94.19 86 PHE A N 1
ATOM 685 C CA . PHE A 1 86 ? 8.555 7.473 -5.121 1 94.19 86 PHE A CA 1
ATOM 686 C C . PHE A 1 86 ? 9.188 6.094 -5.301 1 94.19 86 PHE A C 1
ATOM 688 O O . PHE A 1 86 ? 9.43 5.66 -6.426 1 94.19 86 PHE A O 1
ATOM 695 N N . ASN A 1 87 ? 9.461 5.43 -4.195 1 94.88 87 ASN A N 1
ATOM 696 C CA . ASN A 1 87 ? 10.078 4.109 -4.23 1 94.88 87 ASN A CA 1
ATOM 697 C C . ASN A 1 87 ? 9.086 3.016 -3.838 1 94.88 87 ASN A C 1
ATOM 699 O O . ASN A 1 87 ? 8.625 2.258 -4.688 1 94.88 87 ASN A O 1
ATOM 703 N N . GLN A 1 88 ? 8.688 2.982 -2.609 1 96.62 88 GLN A N 1
ATOM 704 C CA . GLN A 1 88 ? 7.793 1.928 -2.137 1 96.62 88 GLN A CA 1
ATOM 705 C C . GLN A 1 88 ? 7.023 2.371 -0.896 1 96.62 88 GLN A C 1
ATOM 707 O O . GLN A 1 88 ? 7.367 3.379 -0.275 1 96.62 88 GLN A O 1
ATOM 712 N N . ILE A 1 89 ? 6 1.607 -0.606 1 98.06 89 ILE A N 1
ATOM 713 C CA . ILE A 1 89 ? 5.281 1.687 0.661 1 98.06 89 ILE A CA 1
ATOM 714 C C . ILE A 1 89 ? 5.5 0.403 1.459 1 98.06 89 ILE A C 1
ATOM 716 O O . ILE A 1 89 ? 5.465 -0.696 0.901 1 98.06 89 ILE A O 1
ATOM 720 N N . VAL A 1 90 ? 5.773 0.533 2.752 1 97.94 90 VAL A N 1
ATOM 721 C CA . VAL A 1 90 ? 5.988 -0.62 3.619 1 97.94 90 VAL A CA 1
ATOM 722 C C . VAL A 1 90 ? 4.984 -0.598 4.77 1 97.94 90 VAL A C 1
ATOM 724 O O . VAL A 1 90 ? 4.855 0.408 5.473 1 97.94 90 VAL A O 1
ATOM 727 N N . ILE A 1 91 ? 4.246 -1.695 4.93 1 98.5 91 ILE A N 1
ATOM 728 C CA . ILE A 1 91 ? 3.346 -1.908 6.059 1 98.5 91 ILE A CA 1
ATOM 729 C C . ILE A 1 91 ? 3.643 -3.258 6.707 1 98.5 91 ILE A C 1
ATOM 731 O O . ILE A 1 91 ? 3.33 -4.309 6.141 1 98.5 91 ILE A O 1
ATOM 735 N N . GLU A 1 92 ? 4.215 -3.268 7.875 1 95.69 92 GLU A N 1
ATOM 736 C CA . GLU A 1 92 ? 4.496 -4.473 8.648 1 95.69 92 GLU A CA 1
ATOM 737 C C . GLU A 1 92 ? 5.137 -5.551 7.773 1 95.69 92 GLU A C 1
ATOM 739 O O . GLU A 1 92 ? 4.645 -6.68 7.707 1 95.69 92 GLU A O 1
ATOM 744 N N . HIS A 1 93 ? 6.219 -5.312 7.113 1 96.06 93 HIS A N 1
ATOM 745 C CA . HIS A 1 93 ? 7.062 -6.238 6.367 1 96.06 93 HIS A CA 1
ATOM 746 C C . HIS A 1 93 ? 6.371 -6.699 5.086 1 96.06 93 HIS A C 1
ATOM 748 O O . HIS A 1 93 ? 6.77 -7.703 4.488 1 96.06 93 HIS A O 1
ATOM 754 N N . LYS A 1 94 ? 5.293 -6.043 4.738 1 98.44 94 LYS A N 1
ATOM 755 C CA . LYS A 1 94 ? 4.68 -6.105 3.414 1 98.44 94 LYS A CA 1
ATOM 756 C C . LYS A 1 94 ? 4.988 -4.848 2.607 1 98.44 94 LYS A C 1
ATOM 758 O O . LYS A 1 94 ? 4.914 -3.734 3.131 1 98.44 94 LYS A O 1
ATOM 763 N N . GLU A 1 95 ? 5.328 -5.07 1.378 1 98.12 95 GLU A N 1
ATOM 764 C CA . GLU A 1 95 ? 5.844 -3.963 0.576 1 98.12 95 GLU A CA 1
ATOM 765 C C . GLU A 1 95 ? 5.086 -3.836 -0.741 1 98.12 95 GLU A C 1
ATOM 767 O O . GLU A 1 95 ? 4.793 -4.84 -1.396 1 98.12 95 GLU A O 1
ATOM 772 N N . ILE A 1 96 ? 4.758 -2.67 -1.058 1 98.25 96 ILE A N 1
ATOM 773 C CA . ILE A 1 96 ? 4.188 -2.299 -2.348 1 98.25 96 ILE A CA 1
ATOM 774 C C . ILE A 1 96 ? 5.223 -1.538 -3.17 1 98.25 96 ILE A C 1
ATOM 776 O O . ILE A 1 96 ? 5.633 -0.437 -2.799 1 98.25 96 ILE A O 1
ATOM 780 N N . HIS A 1 97 ? 5.66 -2.15 -4.242 1 96.69 97 HIS A N 1
ATOM 781 C CA . HIS A 1 97 ? 6.656 -1.535 -5.109 1 96.69 97 HIS A CA 1
ATOM 782 C C . HIS A 1 97 ? 6.012 -0.948 -6.359 1 96.69 97 HIS A C 1
ATOM 784 O O . HIS A 1 97 ? 5.102 -1.549 -6.938 1 96.69 97 HIS A O 1
ATOM 790 N N . GLY A 1 98 ? 6.539 0.176 -6.695 1 90.5 98 GLY A N 1
ATOM 791 C CA . GLY A 1 98 ? 6.012 0.831 -7.887 1 90.5 98 GLY A CA 1
ATOM 792 C C . GLY A 1 98 ? 4.656 1.475 -7.664 1 90.5 98 GLY A C 1
ATOM 793 O O . GLY A 1 98 ? 4.371 1.964 -6.57 1 90.5 98 GLY A O 1
ATOM 794 N N . GLY A 1 99 ? 3.789 1.794 -8.688 1 85.44 99 GLY A N 1
ATOM 795 C CA . GLY A 1 99 ? 2.469 2.4 -8.633 1 85.44 99 GLY A CA 1
ATOM 796 C C . GLY A 1 99 ? 2.512 3.908 -8.469 1 85.44 99 GLY A C 1
ATOM 797 O O . GLY A 1 99 ? 1.509 4.59 -8.688 1 85.44 99 GLY A O 1
ATOM 798 N N . GLY A 1 100 ? 3.633 4.453 -8.062 1 89.94 100 GLY A N 1
ATOM 799 C CA . GLY A 1 100 ? 3.717 5.879 -7.801 1 89.94 100 GLY A CA 1
ATOM 800 C C . GLY A 1 100 ? 3.223 6.258 -6.418 1 89.94 100 GLY A C 1
ATOM 801 O O . GLY A 1 100 ? 2.824 5.395 -5.633 1 89.94 100 GLY A O 1
ATOM 802 N N . PRO A 1 101 ? 3.268 7.586 -6.164 1 95.38 101 PRO A N 1
ATOM 803 C CA . PRO A 1 101 ? 2.779 8.047 -4.859 1 95.38 101 PRO A CA 1
ATOM 804 C C . PRO A 1 101 ? 1.267 7.902 -4.715 1 95.38 101 PRO A C 1
ATOM 806 O O . PRO A 1 101 ? 0.539 7.945 -5.711 1 95.38 101 PRO A O 1
ATOM 809 N N . PRO A 1 102 ? 0.83 7.715 -3.48 1 97.31 102 PRO A N 1
ATOM 810 C CA . PRO A 1 102 ? -0.616 7.641 -3.26 1 97.31 102 PRO A CA 1
ATOM 811 C C . PRO A 1 102 ? -1.306 8.992 -3.406 1 97.31 102 PRO A C 1
ATOM 813 O O . PRO A 1 102 ? -0.652 10.039 -3.314 1 97.31 102 PRO A O 1
ATOM 816 N N . ASP A 1 103 ? -2.615 8.898 -3.721 1 97.38 103 ASP A N 1
ATOM 817 C CA . ASP A 1 103 ? -3.432 10.078 -3.479 1 97.38 103 ASP A CA 1
ATOM 818 C C . ASP A 1 103 ? -3.525 10.383 -1.986 1 97.38 103 ASP A C 1
ATOM 820 O O . ASP A 1 103 ? -3.33 11.531 -1.567 1 97.38 103 ASP A O 1
ATOM 824 N N . HIS A 1 104 ? -3.852 9.375 -1.224 1 98.62 104 HIS A N 1
ATOM 825 C CA . HIS A 1 104 ? -3.84 9.508 0.228 1 98.62 104 HIS A CA 1
ATOM 826 C C . HIS A 1 104 ? -3.688 8.148 0.905 1 98.62 104 HIS A C 1
ATOM 828 O O . HIS A 1 104 ? -3.838 7.109 0.26 1 98.62 104 HIS A O 1
ATOM 834 N N . LEU A 1 105 ? -3.336 8.18 2.168 1 98.81 105 LEU A N 1
ATOM 835 C CA . LEU A 1 105 ? -3.266 7.027 3.057 1 98.81 105 LEU A CA 1
ATOM 836 C C . LEU A 1 105 ? -4.387 7.066 4.09 1 98.81 105 LEU A C 1
ATOM 838 O O . LEU A 1 105 ? -4.707 8.133 4.621 1 98.81 105 LEU A O 1
ATOM 842 N N . GLU A 1 106 ? -4.984 5.922 4.34 1 98.81 106 GLU A N 1
ATOM 843 C CA . GLU A 1 106 ? -6.105 5.883 5.273 1 98.81 106 GLU A CA 1
ATOM 844 C C . GLU A 1 106 ? -5.883 4.84 6.363 1 98.81 106 GLU A C 1
ATOM 846 O O . GLU A 1 106 ? -5.484 3.709 6.078 1 98.81 106 GLU A O 1
ATOM 851 N N . PHE A 1 107 ? -6.086 5.277 7.602 1 98.75 107 PHE A N 1
ATOM 852 C CA . PHE A 1 107 ? -6.039 4.418 8.781 1 98.75 107 PHE A CA 1
ATOM 853 C C . PHE A 1 107 ? -7.434 4.219 9.359 1 98.75 107 PHE A C 1
ATOM 855 O O . PHE A 1 107 ? -8.023 5.152 9.906 1 98.75 107 PHE A O 1
ATOM 862 N N . ASP A 1 108 ? -7.934 2.977 9.242 1 97.75 108 ASP A N 1
ATOM 863 C CA . ASP A 1 108 ? -9.211 2.67 9.883 1 97.75 108 ASP A CA 1
ATOM 864 C C . ASP A 1 108 ? -9.016 2.189 11.312 1 97.75 108 ASP A C 1
ATOM 866 O O . ASP A 1 108 ? -9.953 2.201 12.117 1 97.75 108 ASP A O 1
ATOM 870 N N . ASP A 1 109 ? -7.816 1.733 11.594 1 96.94 109 ASP A N 1
ATOM 871 C CA . ASP A 1 109 ? -7.363 1.283 12.906 1 96.94 109 ASP A CA 1
ATOM 872 C C . ASP A 1 109 ? -5.941 1.763 13.188 1 96.94 109 ASP A C 1
ATOM 874 O O . ASP A 1 109 ? -5.23 2.186 12.273 1 96.94 109 ASP A O 1
ATOM 878 N N . PRO A 1 110 ? -5.586 1.764 14.508 1 97.94 110 PRO A N 1
ATOM 879 C CA . PRO A 1 110 ? -4.188 2.078 14.797 1 97.94 110 PRO A CA 1
ATOM 880 C C . PRO A 1 110 ? -3.211 1.222 13.992 1 97.94 110 PRO A C 1
ATOM 882 O O . PRO A 1 110 ? -3.477 0.041 13.75 1 97.94 110 PRO A O 1
ATOM 885 N N . GLY A 1 111 ? -2.078 1.78 13.625 1 98.12 111 GLY A N 1
ATOM 886 C CA . GLY A 1 111 ? -1.065 1.129 12.812 1 98.12 111 GLY A CA 1
ATOM 887 C C . GLY A 1 111 ? -0.118 2.107 12.141 1 98.12 111 GLY A C 1
ATOM 888 O O . GLY A 1 111 ? -0.099 3.293 12.484 1 98.12 111 GLY A O 1
ATOM 889 N N . GLU A 1 112 ? 0.728 1.569 11.312 1 98.69 112 GLU A N 1
ATOM 890 C CA . GLU A 1 112 ? 1.759 2.4 10.703 1 98.69 112 GLU A CA 1
ATOM 891 C C . GLU A 1 112 ? 1.863 2.131 9.203 1 98.69 112 GLU A C 1
ATOM 893 O O . GLU A 1 112 ? 1.676 0.997 8.758 1 98.69 112 GLU A O 1
ATOM 898 N N . ILE A 1 113 ? 2.117 3.125 8.422 1 98.88 113 ILE A N 1
ATOM 899 C CA . ILE A 1 113 ? 2.479 3.092 7.012 1 98.88 113 ILE A CA 1
ATOM 900 C C . ILE A 1 113 ? 3.768 3.879 6.789 1 98.88 113 ILE A C 1
ATOM 902 O O . ILE A 1 113 ? 3.865 5.043 7.18 1 98.88 113 ILE A O 1
ATOM 906 N N . ALA A 1 114 ? 4.73 3.236 6.195 1 98.56 114 ALA A N 1
ATOM 907 C CA . ALA A 1 114 ? 5.965 3.932 5.844 1 98.56 114 ALA A CA 1
ATOM 908 C C . ALA A 1 114 ? 6.051 4.176 4.34 1 98.56 114 ALA A C 1
ATOM 910 O O . ALA A 1 114 ? 5.766 3.275 3.543 1 98.56 114 ALA A O 1
ATOM 911 N N . ILE A 1 115 ? 6.426 5.359 3.977 1 98.25 115 ILE A N 1
ATOM 912 C CA . ILE A 1 115 ? 6.719 5.664 2.58 1 98.25 115 ILE A CA 1
ATOM 913 C C . ILE A 1 115 ? 8.219 5.891 2.406 1 98.25 115 ILE A C 1
ATOM 915 O O . ILE A 1 115 ? 8.875 6.469 3.277 1 98.25 115 ILE A O 1
ATOM 919 N N . GLU A 1 116 ? 8.734 5.379 1.319 1 97.69 116 GLU A N 1
ATOM 920 C CA . GLU A 1 116 ? 10.133 5.578 0.949 1 97.69 116 GLU A CA 1
ATOM 921 C C . GLU A 1 116 ? 10.25 6.332 -0.373 1 97.69 116 GLU A C 1
ATOM 923 O O . GLU A 1 116 ? 9.547 6.02 -1.336 1 97.69 116 GLU A O 1
ATOM 928 N N . PHE A 1 117 ? 11.164 7.309 -0.347 1 97.44 117 PHE A N 1
ATOM 929 C CA . PHE A 1 117 ? 11.203 8.227 -1.482 1 97.44 117 PHE A CA 1
ATOM 930 C C . PHE A 1 117 ? 12.508 9.008 -1.498 1 97.44 117 PHE A C 1
ATOM 932 O O . PHE A 1 117 ? 13.258 9 -0.518 1 97.44 117 PHE A O 1
ATOM 939 N N . VAL A 1 118 ? 12.758 9.719 -2.645 1 96.88 118 VAL A N 1
ATOM 940 C CA . VAL A 1 118 ? 13.758 10.773 -2.768 1 96.88 118 VAL A CA 1
ATOM 941 C C . VAL A 1 118 ? 13.07 12.133 -2.895 1 96.88 118 VAL A C 1
ATOM 943 O O . VAL A 1 118 ? 12.164 12.297 -3.713 1 96.88 118 VAL A O 1
ATOM 946 N N . ALA A 1 119 ? 13.484 13 -1.989 1 97 119 ALA A N 1
ATOM 947 C CA . ALA A 1 119 ? 12.969 14.359 -2.109 1 97 119 ALA A CA 1
ATOM 948 C C . ALA A 1 119 ? 13.656 15.109 -3.248 1 97 119 ALA A C 1
ATOM 950 O O . ALA A 1 119 ? 14.883 15.117 -3.342 1 97 119 ALA A O 1
ATOM 951 N N . ILE A 1 120 ? 12.867 15.781 -4.078 1 96.62 120 ILE A N 1
ATOM 952 C CA . ILE A 1 120 ? 13.492 16.297 -5.289 1 96.62 120 ILE A CA 1
ATOM 953 C C . ILE A 1 120 ? 13.375 17.828 -5.32 1 96.62 120 ILE A C 1
ATOM 955 O O . ILE A 1 120 ? 14.383 18.531 -5.336 1 96.62 120 ILE A O 1
ATOM 959 N N . LYS A 1 121 ? 12.211 18.391 -5.285 1 98 121 LYS A N 1
ATOM 960 C CA . LYS A 1 121 ? 12 19.812 -5.535 1 98 121 LYS A CA 1
ATOM 961 C C . LYS A 1 121 ? 11.969 20.594 -4.23 1 98 121 LYS A C 1
ATOM 963 O O . LYS A 1 121 ? 11.109 20.359 -3.379 1 98 121 LYS A O 1
ATOM 968 N N . PRO A 1 122 ? 12.883 21.562 -4.102 1 98.69 122 PRO A N 1
ATOM 969 C CA . PRO A 1 122 ? 12.805 22.422 -2.922 1 98.69 122 PRO A CA 1
ATOM 970 C C . PRO A 1 122 ? 11.469 23.141 -2.801 1 98.69 122 PRO A C 1
ATOM 972 O O . PRO A 1 122 ? 10.867 23.516 -3.812 1 98.69 122 PRO A O 1
ATOM 975 N N . GLY A 1 123 ? 11.031 23.312 -1.633 1 98.75 123 GLY A N 1
ATOM 976 C CA . GLY A 1 123 ? 9.766 23.984 -1.366 1 98.75 123 GLY A CA 1
ATOM 977 C C . GLY A 1 123 ? 9.188 23.641 -0.008 1 98.75 123 GLY A C 1
ATOM 978 O O . GLY A 1 123 ? 9.797 22.906 0.767 1 98.75 123 GLY A O 1
ATOM 979 N N . ALA A 1 124 ? 8.164 24.328 0.326 1 98.81 124 ALA A N 1
ATOM 980 C CA . ALA A 1 124 ? 7.355 24.031 1.502 1 98.81 124 ALA A CA 1
ATOM 981 C C . ALA A 1 124 ? 6.008 23.438 1.1 1 98.81 124 ALA A C 1
ATOM 983 O O . ALA A 1 124 ? 5.23 24.062 0.385 1 98.81 124 ALA A O 1
ATOM 984 N N . TYR A 1 125 ? 5.762 22.234 1.515 1 98.94 125 TYR A N 1
ATOM 985 C CA . TYR A 1 125 ? 4.566 21.484 1.143 1 98.94 125 TYR A CA 1
ATOM 986 C C . TYR A 1 125 ? 3.689 21.219 2.359 1 98.94 125 TYR A C 1
ATOM 988 O O . TYR A 1 125 ? 4.195 20.922 3.441 1 98.94 125 TYR A O 1
ATOM 996 N N . LYS A 1 126 ? 2.42 21.234 2.133 1 98.88 126 LYS A N 1
ATOM 997 C CA . LYS A 1 126 ? 1.491 20.922 3.217 1 98.88 126 LYS A CA 1
ATOM 998 C C . LYS A 1 126 ? 1.138 19.438 3.236 1 98.88 126 LYS A C 1
ATOM 1000 O O . LYS A 1 126 ? 1.006 18.812 2.184 1 98.88 126 LYS A O 1
ATOM 1005 N N . TRP A 1 127 ? 1.01 18.938 4.398 1 98.94 127 TRP A N 1
ATOM 1006 C CA . TRP A 1 127 ? 0.27 17.703 4.633 1 98.94 127 TRP A CA 1
ATOM 1007 C C . TRP A 1 127 ? -0.872 17.938 5.621 1 98.94 127 TRP A C 1
ATOM 1009 O O . TRP A 1 127 ? -0.856 18.906 6.383 1 98.94 127 TRP A O 1
ATOM 1019 N N . TYR A 1 128 ? -1.927 17.047 5.617 1 98.94 128 TYR A N 1
ATOM 1020 C CA . TYR A 1 128 ? -3.039 17.219 6.547 1 98.94 128 TYR A CA 1
ATOM 1021 C C . TYR A 1 128 ? -3.814 15.914 6.707 1 98.94 128 TYR A C 1
ATOM 1023 O O . TYR A 1 128 ? -3.83 15.078 5.801 1 98.94 128 TYR A O 1
ATOM 1031 N N . ALA A 1 129 ? -4.375 15.758 7.891 1 98.88 129 ALA A N 1
ATOM 1032 C CA . ALA A 1 129 ? -5.453 14.797 8.078 1 98.88 129 ALA A CA 1
ATOM 1033 C C . ALA A 1 129 ? -6.801 15.391 7.684 1 98.88 129 ALA A C 1
ATOM 1035 O O . ALA A 1 129 ? -7.285 16.328 8.336 1 98.88 129 ALA A O 1
ATOM 1036 N N . GLN A 1 130 ? -7.348 14.797 6.691 1 98.81 130 GLN A N 1
ATOM 1037 C CA . GLN A 1 130 ? -8.516 15.414 6.074 1 98.81 130 GLN A CA 1
ATOM 1038 C C . GLN A 1 130 ? -9.648 15.578 7.086 1 98.81 130 GLN A C 1
ATOM 1040 O O . GLN A 1 130 ? -10.055 14.609 7.734 1 98.81 130 GLN A O 1
ATOM 1045 N N . GLY A 1 131 ? -10.141 16.781 7.176 1 98.44 131 GLY A N 1
ATOM 1046 C CA . GLY A 1 131 ? -11.25 17.078 8.062 1 98.44 131 GLY A CA 1
ATOM 1047 C C . GLY A 1 131 ? -10.812 17.453 9.469 1 98.44 131 GLY A C 1
ATOM 1048 O O . GLY A 1 131 ? -11.633 17.859 10.289 1 98.44 131 GLY A O 1
ATOM 1049 N N . LEU A 1 132 ? -9.516 17.375 9.742 1 98.69 132 LEU A N 1
ATOM 1050 C CA . LEU A 1 132 ? -9.023 17.578 11.094 1 98.69 132 LEU A CA 1
ATOM 1051 C C . LEU A 1 132 ? -7.977 18.688 11.133 1 98.69 132 LEU A C 1
ATOM 1053 O O . LEU A 1 132 ? -7.281 18.859 12.141 1 98.69 132 LEU A O 1
ATOM 1057 N N . GLU A 1 133 ? -7.914 19.438 10.039 1 98.5 133 GLU A N 1
ATOM 1058 C CA . GLU A 1 133 ? -6.91 20.484 9.914 1 98.5 133 GLU A CA 1
ATOM 1059 C C . GLU A 1 133 ? -7.078 21.547 11 1 98.5 133 GLU A C 1
ATOM 1061 O O . GLU A 1 133 ? -6.094 22 11.586 1 98.5 133 GLU A O 1
ATOM 1066 N N . GLU A 1 134 ? -8.312 21.875 11.281 1 98 134 GLU A N 1
ATOM 1067 C CA . GLU A 1 134 ? -8.594 22.938 12.234 1 98 134 GLU A CA 1
ATOM 1068 C C . GLU A 1 134 ? -8.289 22.5 13.664 1 98 134 GLU A C 1
ATOM 1070 O O . GLU A 1 134 ? -8.203 23.328 14.562 1 98 134 GLU A O 1
ATOM 1075 N N . LYS A 1 135 ? -8.156 21.234 13.836 1 97.88 135 LYS A N 1
ATOM 1076 C CA . LYS A 1 135 ? -7.805 20.703 15.156 1 97.88 135 LYS A CA 1
ATOM 1077 C C . LYS A 1 135 ? -6.293 20.578 15.305 1 97.88 135 LYS A C 1
ATOM 1079 O O . LYS A 1 135 ? -5.809 20 16.281 1 97.88 135 LYS A O 1
ATOM 1084 N N . GLY A 1 136 ? -5.562 20.969 14.281 1 98.06 136 GLY A N 1
ATOM 1085 C CA . GLY A 1 136 ? -4.113 21.016 14.367 1 98.06 136 GLY A CA 1
ATOM 1086 C C . GLY A 1 136 ? -3.434 19.812 13.742 1 98.06 136 GLY A C 1
ATOM 1087 O O . GLY A 1 136 ? -2.217 19.656 13.859 1 98.06 136 GLY A O 1
ATOM 1088 N N . MET A 1 137 ? -4.215 19.031 13.078 1 98.88 137 MET A N 1
ATOM 1089 C CA . MET A 1 137 ? -3.637 17.812 12.516 1 98.88 137 MET A CA 1
ATOM 1090 C C . MET A 1 137 ? -3.17 18.031 11.086 1 98.88 137 MET A C 1
ATOM 1092 O O . MET A 1 137 ? -3.678 17.406 10.148 1 98.88 137 MET A O 1
ATOM 1096 N N . ALA A 1 138 ? -2.23 18.875 10.992 1 98.94 138 ALA A N 1
ATOM 1097 C CA . ALA A 1 138 ? -1.579 19.328 9.766 1 98.94 138 ALA A CA 1
ATOM 1098 C C . ALA A 1 138 ? -0.159 19.812 10.039 1 98.94 138 ALA A C 1
ATOM 1100 O O . ALA A 1 138 ? 0.202 20.078 11.188 1 98.94 138 ALA A O 1
ATOM 1101 N N . GLY A 1 139 ? 0.628 19.906 8.984 1 98.88 139 GLY A N 1
ATOM 1102 C CA . GLY A 1 139 ? 1.991 20.391 9.125 1 98.88 139 GLY A CA 1
ATOM 1103 C C . GLY A 1 139 ? 2.662 20.672 7.789 1 98.88 139 GLY A C 1
ATOM 1104 O O . GLY A 1 139 ? 1.992 20.766 6.758 1 98.88 139 GLY A O 1
ATOM 1105 N N . THR A 1 140 ? 3.975 20.906 7.91 1 98.94 140 THR A N 1
ATOM 1106 C CA . THR A 1 140 ? 4.742 21.281 6.727 1 98.94 140 THR A CA 1
ATOM 1107 C C . THR A 1 140 ? 5.902 20.312 6.508 1 98.94 140 THR A C 1
ATOM 1109 O O . THR A 1 140 ? 6.57 19.922 7.461 1 98.94 140 THR A O 1
ATOM 1112 N N . ILE A 1 141 ? 6.047 19.969 5.289 1 98.94 141 ILE A N 1
ATOM 1113 C CA . ILE A 1 141 ? 7.246 19.281 4.82 1 98.94 141 ILE A CA 1
ATOM 1114 C C . ILE A 1 141 ? 8.125 20.25 4.031 1 98.94 141 ILE A C 1
ATOM 1116 O O . ILE A 1 141 ? 7.75 20.688 2.939 1 98.94 141 ILE A O 1
ATOM 1120 N N . THR A 1 142 ? 9.242 20.547 4.605 1 98.94 142 THR A N 1
ATOM 1121 C CA . THR A 1 142 ? 10.148 21.484 3.959 1 98.94 142 THR A CA 1
ATOM 1122 C C . THR A 1 142 ? 11.312 20.75 3.297 1 98.94 142 THR A C 1
ATOM 1124 O O . THR A 1 142 ? 12.008 19.969 3.947 1 98.94 142 THR A O 1
ATOM 1127 N N . VAL A 1 143 ? 11.375 21 2.098 1 98.88 143 VAL A N 1
ATOM 1128 C CA . VAL A 1 143 ? 12.516 20.5 1.341 1 98.88 143 VAL A CA 1
ATOM 1129 C C . VAL A 1 143 ? 13.461 21.656 1.015 1 98.88 143 VAL A C 1
ATOM 1131 O O . VAL A 1 143 ? 13.047 22.641 0.415 1 98.88 143 VAL A O 1
ATOM 1134 N N . LYS A 1 144 ? 14.734 21.5 1.396 1 98.5 144 LYS A N 1
ATOM 1135 C CA . LYS A 1 144 ? 15.727 22.562 1.181 1 98.5 144 LYS A CA 1
ATOM 1136 C C . LYS A 1 144 ? 16.656 22.203 0.023 1 98.5 144 LYS A C 1
ATOM 1138 O O . LYS A 1 144 ? 16.891 21.031 -0.259 1 98.5 144 LYS A O 1
ATOM 1143 N N . MET B 1 1 ? -37.594 20.891 -63.438 1 29.75 1 MET B N 1
ATOM 1144 C CA . MET B 1 1 ? -36.344 20.562 -62.781 1 29.75 1 MET B CA 1
ATOM 1145 C C . MET B 1 1 ? -36.562 20.141 -61.344 1 29.75 1 MET B C 1
ATOM 1147 O O . MET B 1 1 ? -37.094 20.922 -60.531 1 29.75 1 MET B O 1
ATOM 1151 N N . ARG B 1 2 ? -37.031 18.828 -61.094 1 38.44 2 ARG B N 1
ATOM 1152 C CA . ARG B 1 2 ? -37.406 18.141 -59.844 1 38.44 2 ARG B CA 1
ATOM 1153 C C . ARG B 1 2 ? -36.25 18.141 -58.875 1 38.44 2 ARG B C 1
ATOM 1155 O O . ARG B 1 2 ? -35.188 17.578 -59.156 1 38.44 2 ARG B O 1
ATOM 1162 N N . TRP B 1 3 ? -36.031 19.312 -58.188 1 38.03 3 TRP B N 1
ATOM 1163 C CA . TRP B 1 3 ? -35.031 19.484 -57.094 1 38.03 3 TRP B CA 1
ATOM 1164 C C . TRP B 1 3 ? -35.219 18.391 -56.031 1 38.03 3 TRP B C 1
ATOM 1166 O O . TRP B 1 3 ? -36.281 18.281 -55.406 1 38.03 3 TRP B O 1
ATOM 1176 N N . THR B 1 4 ? -34.75 17.156 -56.312 1 46.28 4 THR B N 1
ATOM 1177 C CA . THR B 1 4 ? -34.688 16.047 -55.375 1 46.28 4 THR B CA 1
ATOM 1178 C C . THR B 1 4 ? -33.969 16.484 -54.094 1 46.28 4 THR B C 1
ATOM 1180 O O . THR B 1 4 ? -32.875 17.016 -54.156 1 46.28 4 THR B O 1
ATOM 1183 N N . THR B 1 5 ? -34.719 17.016 -53.094 1 46.31 5 THR B N 1
ATOM 1184 C CA . THR B 1 5 ? -34.312 17.359 -51.719 1 46.31 5 THR B CA 1
ATOM 1185 C C . THR B 1 5 ? -33.688 16.156 -51.031 1 46.31 5 THR B C 1
ATOM 1187 O O . THR B 1 5 ? -34.312 15.125 -50.844 1 46.31 5 THR B O 1
ATOM 1190 N N . ARG B 1 6 ? -32.406 15.812 -51.312 1 43.75 6 ARG B N 1
ATOM 1191 C CA . ARG B 1 6 ? -31.641 14.812 -50.562 1 43.75 6 ARG B CA 1
ATOM 1192 C C . ARG B 1 6 ? -31.688 15.117 -49.062 1 43.75 6 ARG B C 1
ATOM 1194 O O . ARG B 1 6 ? -31.297 16.203 -48.656 1 43.75 6 ARG B O 1
ATOM 1201 N N . LEU B 1 7 ? -32.688 14.617 -48.375 1 44.88 7 LEU B N 1
ATOM 1202 C CA . LEU B 1 7 ? -32.75 14.625 -46.906 1 44.88 7 LEU B CA 1
ATOM 1203 C C . LEU B 1 7 ? -31.531 13.938 -46.312 1 44.88 7 LEU B C 1
ATOM 1205 O O . LEU B 1 7 ? -31.297 12.758 -46.531 1 44.88 7 LEU B O 1
ATOM 1209 N N . GLY B 1 8 ? -30.375 14.547 -46.219 1 40.59 8 GLY B N 1
ATOM 1210 C CA . GLY B 1 8 ? -29.234 14 -45.5 1 40.59 8 GLY B CA 1
ATOM 1211 C C . GLY B 1 8 ? -29.516 13.672 -44.062 1 40.59 8 GLY B C 1
ATOM 1212 O O . GLY B 1 8 ? -30.016 14.516 -43.312 1 40.59 8 GLY B O 1
ATOM 1213 N N . LEU B 1 9 ? -29.859 12.414 -43.75 1 41.59 9 LEU B N 1
ATOM 1214 C CA . LEU B 1 9 ? -30.062 11.891 -42.406 1 41.59 9 LEU B CA 1
ATOM 1215 C C . LEU B 1 9 ? -28.844 12.148 -41.531 1 41.59 9 LEU B C 1
ATOM 1217 O O . LEU B 1 9 ? -27.75 11.656 -41.844 1 41.59 9 LEU B O 1
ATOM 1221 N N . ALA B 1 10 ? -28.766 13.258 -40.75 1 44.12 10 ALA B N 1
ATOM 1222 C CA . ALA B 1 10 ? -27.797 13.531 -39.688 1 44.12 10 ALA B CA 1
ATOM 1223 C C . ALA B 1 10 ? -27.812 12.422 -38.656 1 44.12 10 ALA B C 1
ATOM 1225 O O . ALA B 1 10 ? -28.812 12.211 -37.969 1 44.12 10 ALA B O 1
ATOM 1226 N N . ALA B 1 11 ? -27.094 11.328 -38.844 1 39.41 11 ALA B N 1
ATOM 1227 C CA . ALA B 1 11 ? -26.922 10.344 -37.75 1 39.41 11 ALA B CA 1
ATOM 1228 C C . ALA B 1 11 ? -26.328 10.984 -36.5 1 39.41 11 ALA B C 1
ATOM 1230 O O . ALA B 1 11 ? -25.203 11.5 -36.562 1 39.41 11 ALA B O 1
ATOM 1231 N N . ALA B 1 12 ? -27.141 11.516 -35.562 1 40.81 12 ALA B N 1
ATOM 1232 C CA . ALA B 1 12 ? -26.688 11.945 -34.25 1 40.81 12 ALA B CA 1
ATOM 1233 C C . ALA B 1 12 ? -25.906 10.836 -33.562 1 40.81 12 ALA B C 1
ATOM 1235 O O . ALA B 1 12 ? -26.422 9.734 -33.344 1 40.81 12 ALA B O 1
ATOM 1236 N N . ALA B 1 13 ? -24.594 10.781 -33.625 1 38.78 13 ALA B N 1
ATOM 1237 C CA . ALA B 1 13 ? -23.703 9.938 -32.844 1 38.78 13 ALA B CA 1
ATOM 1238 C C . ALA B 1 13 ? -24 10.07 -31.344 1 38.78 13 ALA B C 1
ATOM 1240 O O . ALA B 1 13 ? -23.828 11.141 -30.766 1 38.78 13 ALA B O 1
ATOM 1241 N N . LEU B 1 14 ? -24.922 9.289 -30.766 1 39.72 14 LEU B N 1
ATOM 1242 C CA . LEU B 1 14 ? -25.109 9.133 -29.328 1 39.72 14 LEU B CA 1
ATOM 1243 C C . LEU B 1 14 ? -23.797 8.797 -28.641 1 39.72 14 LEU B C 1
ATOM 1245 O O . LEU B 1 14 ? -23.266 7.699 -28.812 1 39.72 14 LEU B O 1
ATOM 1249 N N . MET B 1 15 ? -22.969 9.727 -28.391 1 36.88 15 MET B N 1
ATOM 1250 C CA . MET B 1 15 ? -21.828 9.5 -27.516 1 36.88 15 MET B CA 1
ATOM 1251 C C . MET B 1 15 ? -22.281 9.031 -26.141 1 36.88 15 MET B C 1
ATOM 1253 O O . MET B 1 15 ? -22.984 9.758 -25.438 1 36.88 15 MET B O 1
ATOM 1257 N N . LEU B 1 16 ? -22.484 7.742 -25.891 1 39.72 16 LEU B N 1
ATOM 1258 C CA . LEU B 1 16 ? -22.672 7.184 -24.547 1 39.72 16 LEU B CA 1
ATOM 1259 C C . LEU B 1 16 ? -21.609 7.699 -23.594 1 39.72 16 LEU B C 1
ATOM 1261 O O . LEU B 1 16 ? -20.438 7.336 -23.703 1 39.72 16 LEU B O 1
ATOM 1265 N N . ALA B 1 17 ? -21.75 8.891 -22.984 1 37.09 17 ALA B N 1
ATOM 1266 C CA . ALA B 1 17 ? -20.922 9.32 -21.859 1 37.09 17 ALA B CA 1
ATOM 1267 C C . ALA B 1 17 ? -21.016 8.32 -20.703 1 37.09 17 ALA B C 1
ATOM 1269 O O . ALA B 1 17 ? -22.047 8.227 -20.031 1 37.09 17 ALA B O 1
ATOM 1270 N N . ALA B 1 18 ? -20.328 7.145 -20.766 1 41.94 18 ALA B N 1
ATOM 1271 C CA . ALA B 1 18 ? -20.234 6.348 -19.547 1 41.94 18 ALA B CA 1
ATOM 1272 C C . ALA B 1 18 ? -19.844 7.219 -18.359 1 41.94 18 ALA B C 1
ATOM 1274 O O . ALA B 1 18 ? -18.781 7.848 -18.359 1 41.94 18 ALA B O 1
ATOM 1275 N N . ALA B 1 19 ? -20.688 7.73 -17.547 1 41.31 19 ALA B N 1
ATOM 1276 C CA . ALA B 1 19 ? -20.422 8.422 -16.297 1 41.31 19 ALA B CA 1
ATOM 1277 C C . ALA B 1 19 ? -19.391 7.668 -15.453 1 41.31 19 ALA B C 1
ATOM 1279 O O . ALA B 1 19 ? -19.438 6.441 -15.359 1 41.31 19 ALA B O 1
ATOM 1280 N N . PRO B 1 20 ? -18.203 8.25 -15.148 1 43.16 20 PRO B N 1
ATOM 1281 C CA . PRO B 1 20 ? -17.266 7.551 -14.266 1 43.16 20 PRO B CA 1
ATOM 1282 C C . PRO B 1 20 ? -17.938 7.043 -12.984 1 43.16 20 PRO B C 1
ATOM 1284 O O . PRO B 1 20 ? -18.594 7.816 -12.281 1 43.16 20 PRO B O 1
ATOM 1287 N N . ALA B 1 21 ? -18.391 5.789 -13.008 1 47.34 21 ALA B N 1
ATOM 1288 C CA . ALA B 1 21 ? -18.875 5.23 -11.75 1 47.34 21 ALA B CA 1
ATOM 1289 C C . ALA B 1 21 ? -17.969 5.637 -10.586 1 47.34 21 ALA B C 1
ATOM 1291 O O . ALA B 1 21 ? -16.75 5.441 -10.641 1 47.34 21 ALA B O 1
ATOM 1292 N N . GLY B 1 22 ? -18.297 6.512 -9.703 1 48.31 22 GLY B N 1
ATOM 1293 C CA . GLY B 1 22 ? -17.578 7 -8.547 1 48.31 22 GLY B CA 1
ATOM 1294 C C . GLY B 1 22 ? -16.984 5.887 -7.691 1 48.31 22 GLY B C 1
ATOM 1295 O O . GLY B 1 22 ? -17.406 4.73 -7.805 1 48.31 22 GLY B O 1
ATOM 1296 N N . ALA B 1 23 ? -15.836 6.094 -7.062 1 52.5 23 ALA B N 1
ATOM 1297 C CA . ALA B 1 23 ? -15.133 5.152 -6.199 1 52.5 23 ALA B CA 1
ATOM 1298 C C . ALA B 1 23 ? -16.094 4.445 -5.254 1 52.5 23 ALA B C 1
ATOM 1300 O O . ALA B 1 23 ? -16.016 3.229 -5.059 1 52.5 23 ALA B O 1
ATOM 1301 N N . LEU B 1 24 ? -17.031 5.199 -4.609 1 51.66 24 LEU B N 1
ATOM 1302 C CA . LEU B 1 24 ? -18 4.699 -3.643 1 51.66 24 LEU B CA 1
ATOM 1303 C C . LEU B 1 24 ? -18.844 3.586 -4.246 1 51.66 24 LEU B C 1
ATOM 1305 O O . LEU B 1 24 ? -19.109 2.574 -3.59 1 51.66 24 LEU B O 1
ATOM 1309 N N . ASP B 1 25 ? -19.25 3.752 -5.52 1 58.22 25 ASP B N 1
ATOM 1310 C CA . ASP B 1 25 ? -20.125 2.766 -6.141 1 58.22 25 ASP B CA 1
ATOM 1311 C C . ASP B 1 25 ? -19.391 1.457 -6.406 1 58.22 25 ASP B C 1
ATOM 1313 O O . ASP B 1 25 ? -19.922 0.373 -6.18 1 58.22 25 ASP B O 1
ATOM 1317 N N . LEU B 1 26 ? -18.094 1.548 -6.582 1 61.25 26 LEU B N 1
ATOM 1318 C CA . LEU B 1 26 ? -17.312 0.358 -6.91 1 61.25 26 LEU B CA 1
ATOM 1319 C C . LEU B 1 26 ? -17.141 -0.53 -5.684 1 61.25 26 LEU B C 1
ATOM 1321 O O . LEU B 1 26 ? -17.172 -1.758 -5.789 1 61.25 26 LEU B O 1
ATOM 1325 N N . THR B 1 27 ? -17.047 0.089 -4.492 1 65.75 27 THR B N 1
ATOM 1326 C CA . THR B 1 27 ? -16.812 -0.674 -3.27 1 65.75 27 THR B CA 1
ATOM 1327 C C . THR B 1 27 ? -18.062 -1.463 -2.877 1 65.75 27 THR B C 1
ATOM 1329 O O . THR B 1 27 ? -17.953 -2.59 -2.389 1 65.75 27 THR B O 1
ATOM 1332 N N . LYS B 1 28 ? -19.234 -0.861 -3.051 1 67.94 28 LYS B N 1
ATOM 1333 C CA . LYS B 1 28 ? -20.469 -1.508 -2.631 1 67.94 28 LYS B CA 1
ATOM 1334 C C . LYS B 1 28 ? -20.766 -2.732 -3.49 1 67.94 28 LYS B C 1
ATOM 1336 O O . LYS B 1 28 ? -21.422 -3.678 -3.031 1 67.94 28 LYS B O 1
ATOM 1341 N N . LYS B 1 29 ? -20.297 -2.797 -4.633 1 86.19 29 LYS B N 1
ATOM 1342 C CA . LYS B 1 29 ? -20.656 -3.873 -5.551 1 86.19 29 LYS B CA 1
ATOM 1343 C C . LYS B 1 29 ? -19.453 -4.777 -5.832 1 86.19 29 LYS B C 1
ATOM 1345 O O . LYS B 1 29 ? -19.5 -5.633 -6.719 1 86.19 29 LYS B O 1
ATOM 1350 N N . ARG B 1 30 ? -18.547 -4.723 -4.922 1 94.62 30 ARG B N 1
ATOM 1351 C CA . ARG B 1 30 ? -17.328 -5.48 -5.188 1 94.62 30 ARG B CA 1
ATOM 1352 C C . ARG B 1 30 ? -17.469 -6.926 -4.727 1 94.62 30 ARG B C 1
ATOM 1354 O O . ARG B 1 30 ? -18.047 -7.195 -3.668 1 94.62 30 ARG B O 1
ATOM 1361 N N . GLN B 1 31 ? -17.031 -7.895 -5.539 1 97.5 31 GLN B N 1
ATOM 1362 C CA . GLN B 1 31 ? -16.984 -9.305 -5.168 1 97.5 31 GLN B CA 1
ATOM 1363 C C . GLN B 1 31 ? -15.656 -9.656 -4.508 1 97.5 31 GLN B C 1
ATOM 1365 O O . GLN B 1 31 ? -14.586 -9.352 -5.043 1 97.5 31 GLN B O 1
ATOM 1370 N N . ASN B 1 32 ? -15.742 -10.289 -3.354 1 98.25 32 ASN B N 1
ATOM 1371 C CA . ASN B 1 32 ? -14.547 -10.852 -2.736 1 98.25 32 ASN B CA 1
ATOM 1372 C C . ASN B 1 32 ? -14.164 -12.188 -3.367 1 98.25 32 ASN B C 1
ATOM 1374 O O . ASN B 1 32 ? -14.945 -13.141 -3.338 1 98.25 32 ASN B O 1
ATOM 1378 N N . LEU B 1 33 ? -12.984 -12.273 -3.914 1 98.81 33 LEU B N 1
ATOM 1379 C CA . LEU B 1 33 ? -12.484 -13.516 -4.496 1 98.81 33 LEU B CA 1
ATOM 1380 C C . LEU B 1 33 ? -11.953 -14.445 -3.41 1 98.81 33 LEU B C 1
ATOM 1382 O O . LEU B 1 33 ? -11.602 -13.992 -2.318 1 98.81 33 LEU B O 1
ATOM 1386 N N . PRO B 1 34 ? -11.93 -15.781 -3.746 1 98.88 34 PRO B N 1
ATOM 1387 C CA . PRO B 1 34 ? -11.156 -16.625 -2.844 1 98.88 34 PRO B CA 1
ATOM 1388 C C . PRO B 1 34 ? -9.711 -16.156 -2.688 1 98.88 34 PRO B C 1
ATOM 1390 O O . PRO B 1 34 ? -9.102 -15.695 -3.654 1 98.88 34 PRO B O 1
ATOM 1393 N N . ASP B 1 35 ? -9.172 -16.312 -1.498 1 98.94 35 ASP B N 1
ATOM 1394 C CA . ASP B 1 35 ? -7.805 -15.883 -1.239 1 98.94 35 ASP B CA 1
ATOM 1395 C C . ASP B 1 35 ? -6.812 -16.656 -2.098 1 98.94 35 ASP B C 1
ATOM 1397 O O . ASP B 1 35 ? -6.914 -17.875 -2.223 1 98.94 35 ASP B O 1
ATOM 1401 N N . LEU B 1 36 ? -5.91 -15.969 -2.748 1 98.94 36 LEU B N 1
ATOM 1402 C CA . LEU B 1 36 ? -4.715 -16.609 -3.293 1 98.94 36 LEU B CA 1
ATOM 1403 C C . LEU B 1 36 ? -3.66 -16.797 -2.207 1 98.94 36 LEU B C 1
ATOM 1405 O O . LEU B 1 36 ? -3.098 -15.828 -1.701 1 98.94 36 LEU B O 1
ATOM 1409 N N . VAL B 1 37 ? -3.33 -18.094 -1.872 1 98.94 37 VAL B N 1
ATOM 1410 C CA . VAL B 1 37 ? -2.502 -18.344 -0.697 1 98.94 37 VAL B CA 1
ATOM 1411 C C . VAL B 1 37 ? -1.146 -18.891 -1.129 1 98.94 37 VAL B C 1
ATOM 1413 O O . VAL B 1 37 ? -1.077 -19.875 -1.874 1 98.94 37 VAL B O 1
ATOM 1416 N N . LEU B 1 38 ? -0.122 -18.297 -0.682 1 98.94 38 LEU B N 1
ATOM 1417 C CA . LEU B 1 38 ? 1.251 -18.734 -0.935 1 98.94 38 LEU B CA 1
ATOM 1418 C C . LEU B 1 38 ? 1.829 -19.453 0.277 1 98.94 38 LEU B C 1
ATOM 1420 O O . LEU B 1 38 ? 1.972 -18.859 1.349 1 98.94 38 LEU B O 1
ATOM 1424 N N . GLY B 1 39 ? 2.188 -20.688 0.087 1 98.75 39 GLY B N 1
ATOM 1425 C CA . GLY B 1 39 ? 2.654 -21.5 1.193 1 98.75 39 GLY B CA 1
ATOM 1426 C C . GLY B 1 39 ? 1.541 -21.938 2.129 1 98.75 39 GLY B C 1
ATOM 1427 O O . GLY B 1 39 ? 0.361 -21.75 1.828 1 98.75 39 GLY B O 1
ATOM 1428 N N . ASN B 1 40 ? 1.919 -22.688 3.137 1 98.06 40 ASN B N 1
ATOM 1429 C CA . ASN B 1 40 ? 0.948 -23.078 4.152 1 98.06 40 ASN B CA 1
ATOM 1430 C C . ASN B 1 40 ? 1.562 -23.062 5.551 1 98.06 40 ASN B C 1
ATOM 1432 O O . ASN B 1 40 ? 2.746 -22.75 5.711 1 98.06 40 ASN B O 1
ATOM 1436 N N . GLU B 1 41 ? 0.747 -23.281 6.504 1 95.69 41 GLU B N 1
ATOM 1437 C CA . GLU B 1 41 ? 1.18 -23.172 7.895 1 95.69 41 GLU B CA 1
ATOM 1438 C C . GLU B 1 41 ? 1.931 -24.422 8.344 1 95.69 41 GLU B C 1
ATOM 1440 O O . GLU B 1 41 ? 2.58 -24.422 9.391 1 95.69 41 GLU B O 1
ATOM 1445 N N . GLU B 1 42 ? 1.924 -25.406 7.508 1 95.5 42 GLU B N 1
ATOM 1446 C CA . GLU B 1 42 ? 2.555 -26.688 7.84 1 95.5 42 GLU B CA 1
ATOM 1447 C C . GLU B 1 42 ? 4.027 -26.688 7.43 1 95.5 42 GLU B C 1
ATOM 1449 O O . GLU B 1 42 ? 4.723 -27.688 7.633 1 95.5 42 GLU B O 1
ATOM 1454 N N . GLY B 1 43 ? 4.43 -25.656 6.816 1 94.12 43 GLY B N 1
ATOM 1455 C CA . GLY B 1 43 ? 5.848 -25.547 6.516 1 94.12 43 GLY B CA 1
ATOM 1456 C C . GLY B 1 43 ? 6.164 -25.734 5.043 1 94.12 43 GLY B C 1
ATOM 1457 O O . GLY B 1 43 ? 7.328 -25.703 4.645 1 94.12 43 GLY B O 1
ATOM 1458 N N . ASN B 1 44 ? 5.18 -25.984 4.199 1 97.44 44 ASN B N 1
ATOM 1459 C CA . ASN B 1 44 ? 5.418 -26.031 2.76 1 97.44 44 ASN B CA 1
ATOM 1460 C C . ASN B 1 44 ? 5.328 -24.641 2.127 1 97.44 44 ASN B C 1
ATOM 1462 O O . ASN B 1 44 ? 4.238 -24.078 2.004 1 97.44 44 ASN B O 1
ATOM 146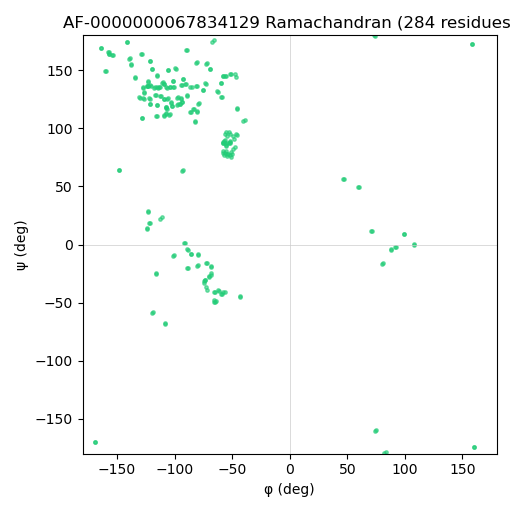6 N N . ASP B 1 45 ? 6.461 -24.188 1.634 1 98.38 45 ASP B N 1
ATOM 1467 C CA . ASP B 1 45 ? 6.574 -22.828 1.103 1 98.38 45 ASP B CA 1
ATOM 1468 C C . ASP B 1 45 ? 6.152 -22.781 -0.364 1 98.38 45 ASP B C 1
ATOM 1470 O O . ASP B 1 45 ? 5.992 -21.703 -0.931 1 98.38 45 ASP B O 1
ATOM 1474 N N . PHE B 1 46 ? 5.934 -23.844 -0.938 1 98.56 46 PHE B N 1
ATOM 1475 C CA . PHE B 1 46 ? 5.879 -23.844 -2.396 1 98.56 46 PHE B CA 1
ATOM 1476 C C . PHE B 1 46 ? 4.535 -24.359 -2.889 1 98.56 46 PHE B C 1
ATOM 1478 O O . PHE B 1 46 ? 4.422 -24.812 -4.027 1 98.56 46 PHE B O 1
ATOM 1485 N N . VAL B 1 47 ? 3.52 -24.375 -2.07 1 98.56 47 VAL B N 1
ATOM 1486 C CA . VAL B 1 47 ? 2.154 -24.703 -2.469 1 98.56 47 VAL B CA 1
ATOM 1487 C C . VAL B 1 47 ? 1.35 -23.422 -2.666 1 98.56 47 VAL B C 1
ATOM 1489 O O . VAL B 1 47 ? 1.663 -22.391 -2.072 1 98.56 47 VAL B O 1
ATOM 1492 N N . VAL B 1 48 ? 0.363 -23.484 -3.537 1 98.88 48 VAL B N 1
ATOM 1493 C CA . VAL B 1 48 ? -0.516 -22.344 -3.785 1 98.88 48 VAL B CA 1
ATOM 1494 C C . VAL B 1 48 ? -1.974 -22.797 -3.729 1 98.88 48 VAL B C 1
ATOM 1496 O O . VAL B 1 48 ? -2.348 -23.797 -4.352 1 98.88 48 VAL B O 1
ATOM 1499 N N . GLU B 1 49 ? -2.732 -22.094 -2.896 1 98.81 49 GLU B N 1
ATOM 1500 C CA . GLU B 1 49 ? -4.18 -22.281 -2.939 1 98.81 49 GLU B CA 1
ATOM 1501 C C . GLU B 1 49 ? -4.836 -21.234 -3.848 1 98.81 49 GLU B C 1
ATOM 1503 O O . GLU B 1 49 ? -4.449 -20.062 -3.84 1 98.81 49 GLU B O 1
ATOM 1508 N N . ASN B 1 50 ? -5.859 -21.672 -4.723 1 98.88 50 ASN B N 1
ATOM 1509 C CA . ASN B 1 50 ? -6.652 -20.812 -5.605 1 98.88 50 ASN B CA 1
ATOM 1510 C C . ASN B 1 50 ? -5.77 -20.062 -6.598 1 98.88 50 ASN B C 1
ATOM 1512 O O . ASN B 1 50 ? -5.887 -18.844 -6.742 1 98.88 50 A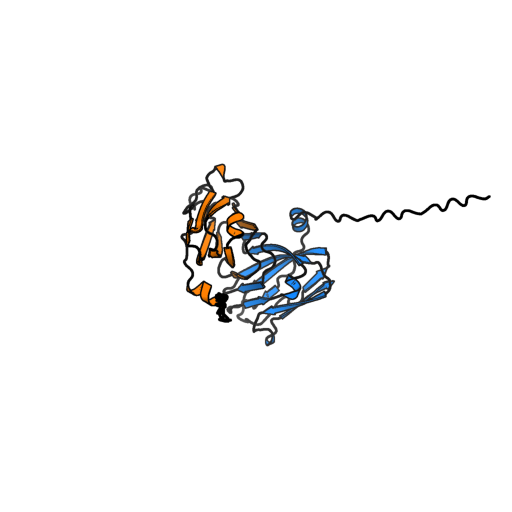SN B O 1
ATOM 1516 N N . LYS B 1 51 ? -4.926 -20.797 -7.238 1 98.69 51 LYS B N 1
ATOM 1517 C CA . LYS B 1 51 ? -3.893 -20.172 -8.062 1 98.69 51 LYS B CA 1
ATOM 1518 C C . LYS B 1 51 ? -4.484 -19.594 -9.344 1 98.69 51 LYS B C 1
ATOM 1520 O O . LYS B 1 51 ? -3.906 -18.688 -9.945 1 98.69 51 LYS B O 1
ATOM 1525 N N . ASP B 1 52 ? -5.594 -20.25 -9.844 1 98.88 52 ASP B N 1
ATOM 1526 C CA . ASP B 1 52 ? -6.254 -19.719 -11.039 1 98.88 52 ASP B CA 1
ATOM 1527 C C . ASP B 1 52 ? -7.508 -18.938 -10.664 1 98.88 52 ASP B C 1
ATOM 1529 O O . ASP B 1 52 ? -8.32 -19.391 -9.859 1 98.88 52 ASP B O 1
ATOM 1533 N N . ILE B 1 53 ? -7.66 -17.797 -11.289 1 98.94 53 ILE B N 1
ATOM 1534 C CA . ILE B 1 53 ? -8.711 -16.859 -10.945 1 98.94 53 ILE B CA 1
ATOM 1535 C C . ILE B 1 53 ? -9.555 -16.547 -12.18 1 98.94 53 ILE B C 1
ATOM 1537 O O . ILE B 1 53 ? -9.016 -16.328 -13.266 1 98.94 53 ILE B O 1
ATOM 1541 N N . GLU B 1 54 ? -10.898 -16.531 -11.992 1 98.88 54 GLU B N 1
ATOM 1542 C CA . GLU B 1 54 ? -11.828 -16.188 -13.07 1 98.88 54 GLU B CA 1
ATOM 1543 C C . GLU B 1 54 ? -12.609 -14.914 -12.734 1 98.88 54 GLU B C 1
ATOM 1545 O O . GLU B 1 54 ? -13.203 -14.805 -11.664 1 98.88 54 GLU B O 1
ATOM 1550 N N . LEU B 1 55 ? -12.523 -14.102 -13.711 1 98.75 55 LEU B N 1
ATOM 1551 C CA . LEU B 1 55 ? -13.188 -12.812 -13.578 1 98.75 55 LEU B CA 1
ATOM 1552 C C . LEU B 1 55 ? -14.078 -12.531 -14.781 1 98.75 55 LEU B C 1
ATOM 1554 O O . LEU B 1 55 ? -13.984 -13.211 -15.805 1 98.75 55 LEU B O 1
ATOM 1558 N N . GLU B 1 56 ? -14.969 -11.547 -14.578 1 98.06 56 GLU B N 1
ATOM 1559 C CA . GLU B 1 56 ? -15.766 -10.977 -15.664 1 98.06 56 GLU B CA 1
ATOM 1560 C C . GLU B 1 56 ? -15.414 -9.508 -15.891 1 98.06 56 GLU B C 1
ATOM 1562 O O . GLU B 1 56 ? -15.273 -8.742 -14.93 1 98.06 56 GLU B O 1
ATOM 1567 N N . ALA B 1 57 ? -15.281 -9.203 -17.156 1 97.31 57 ALA B N 1
ATOM 1568 C CA . ALA B 1 57 ? -14.977 -7.812 -17.5 1 97.31 57 ALA B CA 1
ATOM 1569 C C . ALA B 1 57 ? -16.078 -6.879 -17 1 97.31 57 ALA B C 1
ATOM 1571 O O . ALA B 1 57 ? -17.266 -7.203 -17.094 1 97.31 57 ALA B O 1
ATOM 1572 N N . GLY B 1 58 ? -15.695 -5.688 -16.438 1 95.5 58 GLY B N 1
ATOM 1573 C CA . GLY B 1 58 ? -16.625 -4.652 -16.016 1 95.5 58 GLY B CA 1
ATOM 1574 C C . GLY B 1 58 ? -17.031 -4.781 -14.562 1 95.5 58 GLY B C 1
ATOM 1575 O O . GLY B 1 58 ? -17.734 -3.916 -14.031 1 95.5 58 GLY B O 1
ATOM 1576 N N . LYS B 1 59 ? -16.547 -5.797 -13.883 1 96.69 59 LYS B N 1
ATOM 1577 C CA . LYS B 1 59 ? -16.953 -6.035 -12.5 1 96.69 59 LYS B CA 1
ATOM 1578 C C . LYS B 1 59 ? -15.836 -5.652 -11.531 1 96.69 59 LYS B C 1
ATOM 1580 O O . LYS B 1 59 ? -14.648 -5.73 -11.875 1 96.69 59 LYS B O 1
ATOM 1585 N N . ALA B 1 60 ? -16.281 -5.25 -10.352 1 97.62 60 ALA B N 1
ATOM 1586 C CA . ALA B 1 60 ? -15.367 -4.871 -9.281 1 97.62 60 ALA B CA 1
ATOM 1587 C C . ALA B 1 60 ? -15.023 -6.07 -8.406 1 97.62 60 ALA B C 1
ATOM 1589 O O . ALA B 1 60 ? -15.898 -6.879 -8.078 1 97.62 60 ALA B O 1
ATOM 1590 N N . TYR B 1 61 ? -13.711 -6.184 -8.023 1 98.44 61 TYR B N 1
ATOM 1591 C CA . TYR B 1 61 ? -13.234 -7.332 -7.262 1 98.44 61 TYR B CA 1
ATOM 1592 C C . TYR B 1 61 ? -12.289 -6.898 -6.152 1 98.44 61 TYR B C 1
ATOM 1594 O O . TYR B 1 61 ? -11.688 -5.824 -6.23 1 98.44 61 TYR B O 1
ATOM 1602 N N . ARG B 1 62 ? -12.227 -7.664 -5.18 1 98.44 62 ARG B N 1
ATOM 1603 C CA . ARG B 1 62 ? -11.117 -7.688 -4.223 1 98.44 62 ARG B CA 1
ATOM 1604 C C . ARG B 1 62 ? -10.375 -9.016 -4.285 1 98.44 62 ARG B C 1
ATOM 1606 O O . ARG B 1 62 ? -10.969 -10.078 -4.129 1 98.44 62 ARG B O 1
ATOM 1613 N N . LEU B 1 63 ? -9.125 -8.961 -4.586 1 98.81 63 LEU B N 1
ATOM 1614 C CA . LEU B 1 63 ? -8.234 -10.109 -4.5 1 98.81 63 LEU B CA 1
ATOM 1615 C C . LEU B 1 63 ? -7.297 -9.984 -3.303 1 98.81 63 LEU B C 1
ATOM 1617 O O . LEU B 1 63 ? -6.488 -9.055 -3.238 1 98.81 63 LEU B O 1
ATOM 1621 N N . ARG B 1 64 ? -7.418 -10.875 -2.391 1 98.88 64 ARG B N 1
ATOM 1622 C CA . ARG B 1 64 ? -6.492 -10.945 -1.266 1 98.88 64 ARG B CA 1
ATOM 1623 C C . ARG B 1 64 ? -5.402 -11.984 -1.52 1 98.88 64 ARG B C 1
ATOM 1625 O O . ARG B 1 64 ? -5.699 -13.148 -1.793 1 98.88 64 ARG B O 1
ATOM 1632 N N . ILE B 1 65 ? -4.172 -11.539 -1.511 1 98.94 65 ILE B N 1
ATOM 1633 C CA . ILE B 1 65 ? -3 -12.414 -1.566 1 98.94 65 ILE B CA 1
ATOM 1634 C C . ILE B 1 65 ? -2.455 -12.633 -0.158 1 98.94 65 ILE B C 1
ATOM 1636 O O . ILE B 1 65 ? -2.178 -11.672 0.566 1 98.94 65 ILE B O 1
ATOM 1640 N N . VAL B 1 66 ? -2.314 -13.953 0.188 1 98.88 66 VAL B N 1
ATOM 1641 C CA . VAL B 1 66 ? -1.934 -14.32 1.55 1 98.88 66 VAL B CA 1
ATOM 1642 C C . VAL B 1 66 ? -0.637 -15.125 1.527 1 98.88 66 VAL B C 1
ATOM 1644 O O . VAL B 1 66 ? -0.555 -16.156 0.866 1 98.88 66 VAL B O 1
ATOM 1647 N N . ALA B 1 67 ? 0.38 -14.625 2.203 1 98.81 67 ALA B N 1
ATOM 1648 C CA . ALA B 1 67 ? 1.609 -15.383 2.418 1 98.81 67 ALA B CA 1
ATOM 1649 C C . ALA B 1 67 ? 1.571 -16.125 3.754 1 98.81 67 ALA B C 1
ATOM 1651 O O . ALA B 1 67 ? 1.404 -15.508 4.809 1 98.81 67 ALA B O 1
ATOM 1652 N N . LYS B 1 68 ? 1.738 -17.406 3.672 1 98.69 68 LYS B N 1
ATOM 1653 C CA . LYS B 1 68 ? 1.766 -18.219 4.887 1 98.69 68 LYS B CA 1
ATOM 1654 C C . LYS B 1 68 ? 3.129 -18.875 5.082 1 98.69 68 LYS B C 1
ATOM 1656 O O . LYS B 1 68 ? 3.48 -19.266 6.191 1 98.69 68 LYS B O 1
ATOM 1661 N N . GLY B 1 69 ? 3.801 -19.031 3.928 1 97.5 69 GLY B N 1
ATOM 1662 C CA . GLY B 1 69 ? 5.113 -19.656 4.004 1 97.5 69 GLY B CA 1
ATOM 1663 C C . GLY B 1 69 ? 6.137 -18.797 4.73 1 97.5 69 GLY B C 1
ATOM 1664 O O . GLY B 1 69 ? 5.859 -17.641 5.078 1 97.5 69 GLY B O 1
ATOM 1665 N N . ARG B 1 70 ? 7.348 -19.312 4.957 1 93.19 70 ARG B N 1
ATOM 1666 C CA . ARG B 1 70 ? 8.367 -18.641 5.758 1 93.19 70 ARG B CA 1
ATOM 1667 C C . ARG B 1 70 ? 9.398 -17.953 4.871 1 93.19 70 ARG B C 1
ATOM 1669 O O . ARG B 1 70 ? 10.25 -17.203 5.363 1 93.19 70 ARG B O 1
ATOM 1676 N N . GLN B 1 71 ? 9.32 -18.219 3.646 1 95.75 71 GLN B N 1
ATOM 1677 C CA . GLN B 1 71 ? 10.242 -17.516 2.758 1 95.75 71 GLN B CA 1
ATOM 1678 C C . GLN B 1 71 ? 9.633 -16.203 2.25 1 95.75 71 GLN B C 1
ATOM 1680 O O . GLN B 1 71 ? 8.422 -15.992 2.371 1 95.75 71 GLN B O 1
ATOM 1685 N N . GLU B 1 72 ? 10.477 -15.375 1.648 1 97.94 72 GLU B N 1
ATOM 1686 C CA . GLU B 1 72 ? 10.023 -14.148 0.992 1 97.94 72 GLU B CA 1
ATOM 1687 C C . GLU B 1 72 ? 9.305 -14.461 -0.32 1 97.94 72 GLU B C 1
ATOM 1689 O O . GLU B 1 72 ? 9.734 -15.336 -1.077 1 97.94 72 GLU B O 1
ATOM 1694 N N . TYR B 1 73 ? 8.219 -13.773 -0.609 1 98.88 73 TYR B N 1
ATOM 1695 C CA . TYR B 1 73 ? 7.527 -13.875 -1.889 1 98.88 73 TYR B CA 1
ATOM 1696 C C . TYR B 1 73 ? 7.461 -12.516 -2.576 1 98.88 73 TYR B C 1
ATOM 1698 O O . TYR B 1 73 ? 7.188 -11.5 -1.933 1 98.88 73 TYR B O 1
ATOM 1706 N N . LYS B 1 74 ? 7.699 -12.492 -3.834 1 98.88 74 LYS B N 1
ATOM 1707 C CA . LYS B 1 74 ? 7.438 -11.352 -4.707 1 98.88 74 LYS B CA 1
ATOM 1708 C C . LYS B 1 74 ? 6.379 -11.688 -5.754 1 98.88 74 LYS B C 1
ATOM 1710 O O . LYS B 1 74 ? 6.629 -12.484 -6.66 1 98.88 74 LYS B O 1
ATOM 1715 N N . PHE B 1 75 ? 5.262 -11.078 -5.578 1 98.94 75 PHE B N 1
ATOM 1716 C CA . PHE B 1 75 ? 4.109 -11.352 -6.426 1 98.94 75 PHE B CA 1
ATOM 1717 C C . PHE B 1 75 ? 4.043 -10.359 -7.59 1 98.94 75 PHE B C 1
ATOM 1719 O O . PHE B 1 75 ? 3.986 -9.148 -7.375 1 98.94 75 PHE B O 1
ATOM 1726 N N . TYR B 1 76 ? 3.98 -10.938 -8.812 1 98.94 76 TYR B N 1
ATOM 1727 C CA . TYR B 1 76 ? 3.889 -10.164 -10.047 1 98.94 76 TYR B CA 1
ATOM 1728 C C . TYR B 1 76 ? 2.654 -10.562 -10.844 1 98.94 76 TYR B C 1
ATOM 1730 O O . TYR B 1 76 ? 2.312 -11.742 -10.93 1 98.94 76 TYR B O 1
ATOM 1738 N N . ALA B 1 77 ? 2.018 -9.586 -11.414 1 98.81 77 ALA B N 1
ATOM 1739 C CA . ALA B 1 77 ? 1.01 -9.758 -12.461 1 98.81 77 ALA B CA 1
ATOM 1740 C C . ALA B 1 77 ? 1.017 -8.578 -13.43 1 98.81 77 ALA B C 1
ATOM 1742 O O . ALA B 1 77 ? 0.008 -7.883 -13.578 1 98.81 77 ALA B O 1
ATOM 1743 N N . PRO B 1 78 ? 2.098 -8.414 -14.125 1 98.25 78 PRO B N 1
ATOM 1744 C CA . PRO B 1 78 ? 2.334 -7.141 -14.797 1 98.25 78 PRO B CA 1
ATOM 1745 C C . PRO B 1 78 ? 1.3 -6.844 -15.883 1 98.25 78 PRO B C 1
ATOM 1747 O O . PRO B 1 78 ? 0.768 -5.73 -15.945 1 98.25 78 PRO B O 1
ATOM 1750 N N . GLU B 1 79 ? 1.005 -7.742 -16.75 1 98.38 79 GLU B N 1
ATOM 1751 C CA . GLU B 1 79 ? 0.041 -7.469 -17.812 1 98.38 79 GLU B CA 1
ATOM 1752 C C . GLU B 1 79 ? -1.356 -7.238 -17.234 1 98.38 79 GLU B C 1
ATOM 1754 O O . GLU B 1 79 ? -2.082 -6.352 -17.703 1 98.38 79 GLU B O 1
ATOM 1759 N N . PHE B 1 80 ? -1.699 -8.055 -16.25 1 98.81 80 PHE B N 1
ATOM 1760 C CA . PHE B 1 80 ? -2.994 -7.871 -15.609 1 98.81 80 PHE B CA 1
ATOM 1761 C C . PHE B 1 80 ? -3.111 -6.477 -15.008 1 98.81 80 PHE B C 1
ATOM 1763 O O . PHE B 1 80 ? -4.121 -5.797 -15.195 1 98.81 80 PHE B O 1
ATOM 1770 N N . PHE B 1 81 ? -2.066 -6.031 -14.375 1 98.06 81 PHE B N 1
ATOM 1771 C CA . PHE B 1 81 ? -2.062 -4.746 -13.688 1 98.06 81 PHE B CA 1
ATOM 1772 C C . PHE B 1 81 ? -2.143 -3.598 -14.688 1 98.06 81 PHE B C 1
ATOM 1774 O O . PHE B 1 81 ? -2.58 -2.498 -14.344 1 98.06 81 PHE B O 1
ATOM 1781 N N . ARG B 1 82 ? -1.841 -3.826 -15.883 1 96 82 ARG B N 1
ATOM 1782 C CA . ARG B 1 82 ? -1.92 -2.797 -16.906 1 96 82 ARG B CA 1
ATOM 1783 C C . ARG B 1 82 ? -3.355 -2.611 -17.391 1 96 82 ARG B C 1
ATOM 1785 O O . ARG B 1 82 ? -3.689 -1.587 -17.984 1 96 82 ARG B O 1
ATOM 1792 N N . TYR B 1 83 ? -4.199 -3.598 -17.109 1 96.38 83 TYR B N 1
ATOM 1793 C CA . TYR B 1 83 ? -5.496 -3.58 -17.781 1 96.38 83 TYR B CA 1
ATOM 1794 C C . TYR B 1 83 ? -6.633 -3.592 -16.766 1 96.38 83 TYR B C 1
ATOM 1796 O O . TYR B 1 83 ? -7.707 -4.129 -17.031 1 96.38 83 TYR B O 1
ATOM 1804 N N . ILE B 1 84 ? -6.395 -3.082 -15.641 1 96.25 84 ILE B N 1
ATOM 1805 C CA . ILE B 1 84 ? -7.453 -2.926 -14.648 1 96.25 84 ILE B CA 1
ATOM 1806 C C . ILE B 1 84 ? -7.617 -1.448 -14.297 1 96.25 84 ILE B C 1
ATOM 1808 O O . ILE B 1 84 ? -6.699 -0.649 -14.508 1 96.25 84 ILE B O 1
ATOM 1812 N N . TRP B 1 85 ? -8.781 -1.073 -13.93 1 95.31 85 TRP B N 1
ATOM 1813 C CA . TRP B 1 85 ? -8.953 0.167 -13.18 1 95.31 85 TRP B CA 1
ATOM 1814 C C . TRP B 1 85 ? -8.68 -0.051 -11.695 1 95.31 85 TRP B C 1
ATOM 1816 O O . TRP B 1 85 ? -9.508 -0.631 -10.984 1 95.31 85 TRP B O 1
ATOM 1826 N N . PHE B 1 86 ? -7.586 0.429 -11.273 1 94.25 86 PHE B N 1
ATOM 1827 C CA . PHE B 1 86 ? -7.102 0.185 -9.922 1 94.25 86 PHE B CA 1
ATOM 1828 C C . PHE B 1 86 ? -7.777 1.125 -8.922 1 94.25 86 PHE B C 1
ATOM 1830 O O . PHE B 1 86 ? -7.934 2.316 -9.195 1 94.25 86 PHE B O 1
ATOM 1837 N N . ASN B 1 87 ? -8.18 0.597 -7.797 1 94.94 87 ASN B N 1
ATOM 1838 C CA . ASN B 1 87 ? -8.852 1.388 -6.773 1 94.94 87 ASN B CA 1
ATOM 1839 C C . ASN B 1 87 ? -7.953 1.617 -5.559 1 94.94 87 ASN B C 1
ATOM 1841 O O . ASN B 1 87 ? -7.461 2.727 -5.348 1 94.94 87 ASN B O 1
ATOM 1845 N N . GLN B 1 88 ? -7.652 0.593 -4.828 1 96.62 88 GLN B N 1
ATOM 1846 C CA . GLN B 1 88 ? -6.855 0.747 -3.615 1 96.62 88 GLN B CA 1
ATOM 1847 C C . GLN B 1 88 ? -6.18 -0.566 -3.23 1 96.62 88 GLN B C 1
ATOM 1849 O O . GLN B 1 88 ? -6.523 -1.626 -3.758 1 96.62 88 GLN B O 1
ATOM 1854 N N . ILE B 1 89 ? -5.223 -0.43 -2.346 1 98.12 89 ILE B N 1
ATOM 1855 C CA . ILE B 1 89 ? -4.617 -1.559 -1.65 1 98.12 89 ILE B CA 1
ATOM 1856 C C . ILE B 1 89 ? -4.969 -1.501 -0.166 1 98.12 89 ILE B C 1
ATOM 1858 O O . ILE B 1 89 ? -4.941 -0.43 0.444 1 98.12 89 ILE B O 1
ATOM 1862 N N . VAL B 1 90 ? -5.344 -2.639 0.415 1 97.94 90 VAL B N 1
ATOM 1863 C CA . VAL B 1 90 ? -5.691 -2.711 1.83 1 97.94 90 VAL B CA 1
ATOM 1864 C C . VAL B 1 90 ? -4.789 -3.727 2.531 1 97.94 90 VAL B C 1
ATOM 1866 O O . VAL B 1 90 ? -4.676 -4.871 2.092 1 97.94 90 VAL B O 1
ATOM 1869 N N . ILE B 1 91 ? -4.133 -3.287 3.598 1 98.5 91 ILE B N 1
ATOM 1870 C CA . ILE B 1 91 ? -3.346 -4.148 4.473 1 98.5 91 ILE B CA 1
ATOM 1871 C C . ILE B 1 91 ? -3.764 -3.93 5.926 1 98.5 91 ILE B C 1
ATOM 1873 O O . ILE B 1 91 ? -3.455 -2.891 6.516 1 98.5 91 ILE B O 1
ATOM 1877 N N . GLU B 1 92 ? -4.434 -4.867 6.527 1 95.81 92 GLU B N 1
ATOM 1878 C CA .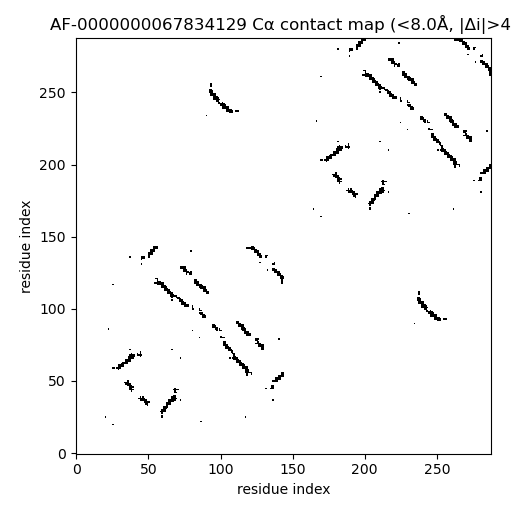 GLU B 1 92 ? -4.836 -4.828 7.93 1 95.81 92 GLU B CA 1
ATOM 1879 C C . GLU B 1 92 ? -5.449 -3.479 8.289 1 95.81 92 GLU B C 1
ATOM 1881 O O . GLU B 1 92 ? -5.008 -2.824 9.234 1 95.81 92 GLU B O 1
ATOM 1886 N N . HIS B 1 93 ? -6.457 -3.014 7.641 1 96.06 93 HIS B N 1
ATOM 1887 C CA . HIS B 1 93 ? -7.273 -1.84 7.93 1 96.06 93 HIS B CA 1
ATOM 1888 C C . HIS B 1 93 ? -6.496 -0.552 7.672 1 96.06 93 HIS B C 1
ATOM 1890 O O . HIS B 1 93 ? -6.887 0.518 8.148 1 96.06 93 HIS B O 1
ATOM 1896 N N . LYS B 1 94 ? -5.363 -0.673 7.023 1 98.5 94 LYS B N 1
ATOM 1897 C CA . LYS B 1 94 ? -4.641 0.433 6.402 1 98.5 94 LYS B CA 1
ATOM 1898 C C . LYS B 1 94 ? -4.812 0.421 4.887 1 98.5 94 LYS B C 1
ATOM 1900 O O . LYS B 1 94 ? -4.73 -0.635 4.258 1 98.5 94 LYS B O 1
ATOM 1905 N N . GLU B 1 95 ? -5.062 1.578 4.363 1 98.12 95 GLU B N 1
ATOM 1906 C CA . GLU B 1 95 ? -5.445 1.655 2.959 1 98.12 95 GLU B CA 1
ATOM 1907 C C . GLU B 1 95 ? -4.57 2.645 2.197 1 98.12 95 GLU B C 1
ATOM 1909 O O . GLU B 1 95 ? -4.273 3.732 2.699 1 98.12 95 GLU B O 1
ATOM 1914 N N . ILE B 1 96 ? -4.152 2.25 1.084 1 98.31 96 ILE B N 1
ATOM 1915 C CA . ILE B 1 96 ? -3.451 3.09 0.118 1 98.31 96 ILE B CA 1
ATOM 1916 C C . ILE B 1 96 ? -4.371 3.402 -1.059 1 98.31 96 ILE B C 1
ATOM 1918 O O . ILE B 1 96 ? -4.758 2.502 -1.81 1 98.31 96 ILE B O 1
ATOM 1922 N N . HIS B 1 97 ? -4.742 4.66 -1.167 1 96.62 97 HIS B N 1
ATOM 1923 C CA . HIS B 1 97 ? -5.629 5.086 -2.244 1 96.62 97 HIS B CA 1
ATOM 1924 C C . HIS B 1 97 ? -4.852 5.77 -3.363 1 96.62 97 HIS B C 1
ATOM 1926 O O . HIS B 1 97 ? -3.922 6.535 -3.1 1 96.62 97 HIS B O 1
ATOM 1932 N N . GLY B 1 98 ? -5.305 5.449 -4.527 1 90.25 98 GLY B N 1
ATOM 1933 C CA . GLY B 1 98 ? -4.648 6.051 -5.676 1 90.25 98 GLY B CA 1
ATOM 1934 C C . GLY B 1 98 ? -3.287 5.449 -5.969 1 90.25 98 GLY B C 1
ATOM 1935 O O . GLY B 1 98 ? -3.062 4.262 -5.727 1 90.25 98 GLY B O 1
ATOM 1936 N N . GLY B 1 99 ? -2.314 6.078 -6.734 1 85.38 99 GLY B N 1
ATOM 1937 C CA . GLY B 1 99 ? -0.976 5.633 -7.09 1 85.38 99 GLY B CA 1
ATOM 1938 C C . GLY B 1 99 ? -0.961 4.66 -8.258 1 85.38 99 GLY B C 1
ATOM 1939 O O . GLY B 1 99 ? 0.089 4.41 -8.852 1 85.38 99 GLY B O 1
ATOM 1940 N N . GLY B 1 100 ? -2.086 4.086 -8.602 1 90 100 GLY B N 1
ATOM 1941 C CA . GLY B 1 100 ? -2.119 3.076 -9.641 1 90 100 GLY B CA 1
ATOM 1942 C C . GLY B 1 100 ? -1.734 1.693 -9.148 1 90 100 GLY B C 1
ATOM 1943 O O . GLY B 1 100 ? -1.445 1.509 -7.969 1 90 100 GLY B O 1
ATOM 1944 N N . PRO B 1 101 ? -1.744 0.753 -10.117 1 95.44 101 PRO B N 1
ATOM 1945 C CA . PRO B 1 101 ? -1.353 -0.607 -9.742 1 95.44 101 PRO B CA 1
ATOM 1946 C C . PRO B 1 101 ? 0.133 -0.722 -9.414 1 95.44 101 PRO B C 1
ATOM 1948 O O . PRO B 1 101 ? 0.946 0.051 -9.922 1 95.44 101 PRO B O 1
ATOM 1951 N N . PRO B 1 102 ? 0.452 -1.676 -8.539 1 97.38 102 PRO B N 1
ATOM 1952 C CA . PRO B 1 102 ? 1.868 -1.885 -8.227 1 97.38 102 PRO B CA 1
ATOM 1953 C C . PRO B 1 102 ? 2.635 -2.545 -9.375 1 97.38 102 PRO B C 1
ATOM 1955 O O . PRO B 1 102 ? 2.027 -3.174 -10.242 1 97.38 102 PRO B O 1
ATOM 1958 N N . ASP B 1 103 ? 3.957 -2.273 -9.359 1 97.38 103 ASP B N 1
ATOM 1959 C CA . ASP B 1 103 ? 4.809 -3.168 -10.133 1 97.38 103 ASP B CA 1
ATOM 1960 C C . ASP B 1 103 ? 4.789 -4.582 -9.562 1 97.38 103 ASP B C 1
ATOM 1962 O O . ASP B 1 103 ? 4.617 -5.555 -10.305 1 97.38 103 ASP B O 1
ATOM 1966 N N . HIS B 1 104 ? 4.996 -4.672 -8.273 1 98.62 104 HIS B N 1
ATOM 1967 C CA . HIS B 1 104 ? 4.863 -5.953 -7.59 1 98.62 104 HIS B CA 1
ATOM 1968 C C . HIS B 1 104 ? 4.586 -5.758 -6.105 1 98.62 104 HIS B C 1
ATOM 1970 O O . HIS B 1 104 ? 4.738 -4.652 -5.582 1 98.62 104 HIS B O 1
ATOM 1976 N N . LEU B 1 105 ? 4.121 -6.816 -5.461 1 98.81 105 LEU B N 1
ATOM 1977 C CA . LEU B 1 105 ? 3.92 -6.914 -4.02 1 98.81 105 LEU B CA 1
ATOM 1978 C C . LEU B 1 105 ? 4.945 -7.844 -3.387 1 98.81 105 LEU B C 1
ATOM 1980 O O . LEU B 1 105 ? 5.273 -8.891 -3.951 1 98.81 105 LEU B O 1
ATOM 1984 N N . GLU B 1 106 ? 5.469 -7.445 -2.248 1 98.81 106 GLU B N 1
ATOM 1985 C CA . GLU B 1 106 ? 6.5 -8.25 -1.606 1 98.81 106 GLU B CA 1
ATOM 1986 C C . GLU B 1 106 ? 6.133 -8.57 -0.161 1 98.81 106 GLU B C 1
ATOM 1988 O O . GLU B 1 106 ? 5.695 -7.691 0.584 1 98.81 106 GLU B O 1
ATOM 1993 N N . PHE B 1 107 ? 6.254 -9.859 0.175 1 98.75 107 PHE B N 1
ATOM 1994 C CA . PHE B 1 107 ? 6.059 -10.359 1.529 1 98.75 107 PHE B CA 1
ATOM 1995 C C . PHE B 1 107 ? 7.383 -10.797 2.139 1 98.75 107 PHE B C 1
ATOM 1997 O O . PHE B 1 107 ? 7.969 -11.797 1.714 1 98.75 107 PHE B O 1
ATOM 2004 N N . ASP B 1 108 ? 7.836 -10.023 3.146 1 97.75 108 ASP B N 1
ATOM 2005 C CA . ASP B 1 108 ? 9.039 -10.445 3.861 1 97.75 108 ASP B CA 1
ATOM 2006 C C . ASP B 1 108 ? 8.695 -11.359 5.035 1 97.75 108 ASP B C 1
ATOM 2008 O O . ASP B 1 108 ? 9.562 -12.062 5.551 1 97.75 108 ASP B O 1
ATOM 2012 N N . ASP B 1 109 ? 7.457 -11.289 5.457 1 96.94 109 ASP B N 1
ATOM 2013 C CA . ASP B 1 109 ? 6.871 -12.109 6.516 1 96.94 109 ASP B CA 1
ATOM 2014 C C . ASP B 1 109 ? 5.453 -12.539 6.152 1 96.94 109 ASP B C 1
ATOM 2016 O O . ASP B 1 109 ? 4.844 -11.977 5.238 1 96.94 109 ASP B O 1
ATOM 2020 N N . PRO B 1 110 ? 4.988 -13.625 6.836 1 98 110 PRO B N 1
ATOM 2021 C CA . PRO B 1 110 ? 3.584 -13.977 6.609 1 98 110 PRO B CA 1
ATOM 2022 C C . PRO B 1 110 ? 2.645 -12.789 6.797 1 98 110 PRO B C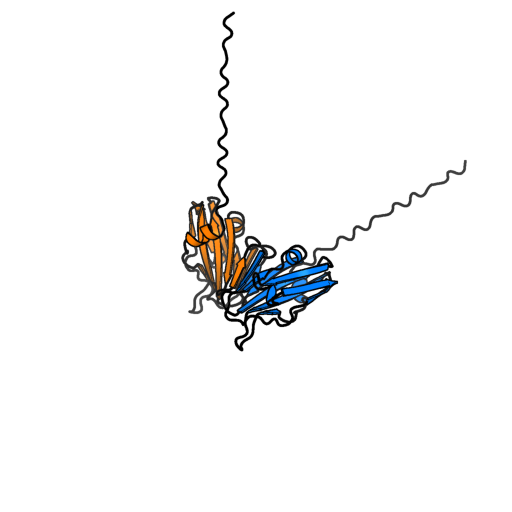 1
ATOM 2024 O O . PRO B 1 110 ? 2.875 -11.945 7.668 1 98 110 PRO B O 1
ATOM 2027 N N . GLY B 1 111 ? 1.573 -12.742 6.031 1 98.12 111 GLY B N 1
ATOM 2028 C CA . GLY B 1 111 ? 0.605 -11.656 6.039 1 98.12 111 GLY B CA 1
ATOM 2029 C C . GLY B 1 111 ? -0.233 -11.594 4.773 1 98.12 111 GLY B C 1
ATOM 2030 O O . GLY B 1 111 ? -0.227 -12.531 3.975 1 98.12 111 GLY B O 1
ATOM 2031 N N . GLU B 1 112 ? -1.02 -10.57 4.699 1 98.69 112 GLU B N 1
ATOM 2032 C CA . GLU B 1 112 ? -1.953 -10.469 3.582 1 98.69 112 GLU B CA 1
ATOM 2033 C C . GLU B 1 112 ? -1.938 -9.07 2.977 1 98.69 112 GLU B C 1
ATOM 2035 O O . GLU B 1 112 ? -1.768 -8.078 3.691 1 98.69 112 GLU B O 1
ATOM 2040 N N . ILE B 1 113 ? -2.086 -8.969 1.699 1 98.88 113 ILE B N 1
ATOM 2041 C CA . ILE B 1 113 ? -2.324 -7.754 0.921 1 98.88 113 ILE B CA 1
ATOM 2042 C C . ILE B 1 113 ? -3.551 -7.945 0.031 1 98.88 113 ILE B C 1
ATOM 2044 O O . ILE B 1 113 ? -3.629 -8.914 -0.728 1 98.88 113 ILE B O 1
ATOM 2048 N N . ALA B 1 114 ? -4.477 -7.043 0.153 1 98.56 114 ALA B N 1
ATOM 2049 C CA . ALA B 1 114 ? -5.645 -7.078 -0.727 1 98.56 114 ALA B CA 1
ATOM 2050 C C . ALA B 1 114 ? -5.582 -5.961 -1.762 1 98.56 114 ALA B C 1
ATOM 2052 O O . ALA B 1 114 ? -5.27 -4.812 -1.429 1 98.56 114 ALA B O 1
ATOM 2053 N N . ILE B 1 115 ? -5.883 -6.297 -2.984 1 98.25 115 ILE B N 1
ATOM 2054 C CA . ILE B 1 115 ? -6.039 -5.289 -4.027 1 98.25 115 ILE B CA 1
ATOM 2055 C C . ILE B 1 115 ? -7.504 -5.203 -4.445 1 98.25 115 ILE B C 1
ATOM 2057 O O . ILE B 1 115 ? -8.203 -6.223 -4.508 1 98.25 115 ILE B O 1
ATOM 2061 N N . GLU B 1 116 ? -7.945 -3.986 -4.652 1 97.69 116 GLU B N 1
ATOM 2062 C CA . GLU B 1 116 ? -9.297 -3.727 -5.148 1 97.69 116 GLU B CA 1
ATOM 2063 C C . GLU B 1 116 ? -9.258 -3.039 -6.512 1 97.69 116 GLU B C 1
ATOM 2065 O O . GLU B 1 116 ? -8.484 -2.104 -6.719 1 97.69 116 GLU B O 1
ATOM 2070 N N . PHE B 1 117 ? -10.125 -3.561 -7.391 1 97.44 117 PHE B N 1
ATOM 2071 C CA . PHE B 1 117 ? -10.023 -3.121 -8.773 1 97.44 117 PHE B CA 1
ATOM 2072 C C . PHE B 1 117 ? -11.281 -3.486 -9.555 1 97.44 117 PHE B C 1
ATOM 2074 O O . PHE B 1 117 ? -12.109 -4.266 -9.078 1 97.44 117 PHE B O 1
ATOM 2081 N N . VAL B 1 118 ? -11.398 -2.912 -10.805 1 96.94 118 VAL B N 1
ATOM 2082 C CA . VAL B 1 118 ? -12.328 -3.346 -11.836 1 96.94 118 VAL B CA 1
ATOM 2083 C C . VAL B 1 118 ? -11.57 -4.02 -12.969 1 96.94 118 VAL B C 1
ATOM 2085 O O . VAL B 1 118 ? -10.594 -3.473 -13.484 1 96.94 118 VAL B O 1
ATOM 2088 N N . ALA B 1 119 ? -12.016 -5.238 -13.234 1 97.12 119 ALA B N 1
ATOM 2089 C CA . ALA B 1 119 ? -11.43 -5.914 -14.383 1 97.12 119 ALA B CA 1
ATOM 2090 C C . ALA B 1 119 ? -11.977 -5.355 -15.695 1 97.12 119 ALA B C 1
ATOM 2092 O O . ALA B 1 119 ? -13.195 -5.23 -15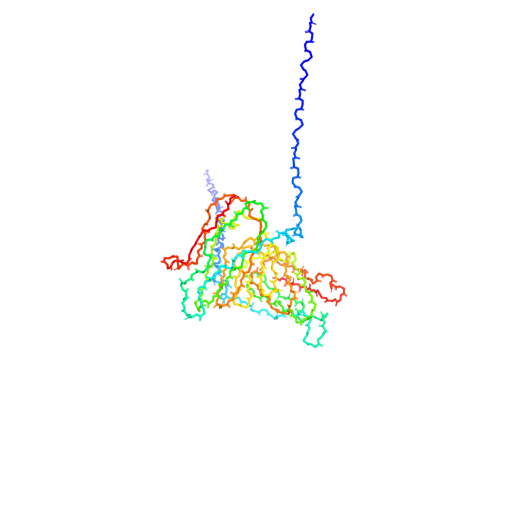.859 1 97.12 119 ALA B O 1
ATOM 2093 N N . ILE B 1 120 ? -11.078 -5.07 -16.641 1 96.62 120 ILE B N 1
ATOM 2094 C CA . ILE B 1 120 ? -11.57 -4.324 -17.781 1 96.62 120 ILE B CA 1
ATOM 2095 C C . ILE B 1 120 ? -11.383 -5.148 -19.062 1 96.62 120 ILE B C 1
ATOM 2097 O O . ILE B 1 120 ? -12.352 -5.484 -19.734 1 96.62 120 ILE B O 1
ATOM 2101 N N . LYS B 1 121 ? -10.203 -5.543 -19.406 1 98 121 LYS B N 1
ATOM 2102 C CA . LYS B 1 121 ? -9.914 -6.137 -20.703 1 98 121 LYS B CA 1
ATOM 2103 C C . LYS B 1 121 ? -9.953 -7.66 -20.641 1 98 121 LYS B C 1
ATOM 2105 O O . LYS B 1 121 ? -9.18 -8.273 -19.906 1 98 121 LYS B O 1
ATOM 2110 N N . PRO B 1 122 ? -10.82 -8.25 -21.438 1 98.69 122 PRO B N 1
ATOM 2111 C CA . PRO B 1 122 ? -10.812 -9.711 -21.5 1 98.69 122 PRO B CA 1
ATOM 2112 C C . PRO B 1 122 ? -9.453 -10.273 -21.922 1 98.69 122 PRO B C 1
ATOM 2114 O O . PRO B 1 122 ? -8.758 -9.672 -22.734 1 98.69 122 PRO B O 1
ATOM 2117 N N . GLY B 1 123 ? -9.117 -11.367 -21.391 1 98.75 123 GLY B N 1
ATOM 2118 C CA . GLY B 1 123 ? -7.859 -12.023 -21.688 1 98.75 123 GLY B CA 1
ATOM 2119 C C . GLY B 1 123 ? -7.418 -12.992 -20.609 1 98.75 123 GLY B C 1
ATOM 2120 O O . GLY B 1 123 ? -8.125 -13.188 -19.625 1 98.75 123 GLY B O 1
ATOM 2121 N N . ALA B 1 124 ? -6.402 -13.695 -20.906 1 98.81 124 ALA B N 1
ATOM 2122 C CA . ALA B 1 124 ? -5.715 -14.539 -19.938 1 98.81 124 ALA B CA 1
ATOM 2123 C C . ALA B 1 124 ? -4.363 -13.945 -19.547 1 98.81 124 ALA B C 1
ATOM 2125 O O . ALA B 1 124 ? -3.498 -13.742 -20.406 1 98.81 124 ALA B O 1
ATOM 2126 N N . TYR B 1 125 ? -4.203 -13.633 -18.312 1 98.94 125 TYR B N 1
ATOM 2127 C CA . TYR B 1 125 ? -3.016 -12.969 -17.797 1 98.94 125 TYR B CA 1
ATOM 2128 C C . TYR B 1 125 ? -2.26 -13.875 -16.828 1 98.94 125 TYR B C 1
ATOM 2130 O O . TYR B 1 125 ? -2.873 -14.578 -16.016 1 98.94 125 TYR B O 1
ATOM 2138 N N . LYS B 1 126 ? -0.982 -13.75 -16.844 1 98.88 126 LYS B N 1
ATOM 2139 C CA . LYS B 1 126 ? -0.164 -14.523 -15.914 1 98.88 126 LYS B CA 1
ATOM 2140 C C . LYS B 1 126 ? 0.116 -13.734 -14.641 1 98.88 126 LYS B C 1
ATOM 2142 O O . LYS B 1 126 ? 0.311 -12.516 -14.688 1 98.88 126 LYS B O 1
ATOM 2147 N N . TRP B 1 127 ? 0.11 -14.422 -13.57 1 98.94 127 TRP B N 1
ATOM 2148 C CA . TRP B 1 127 ? 0.768 -13.969 -12.344 1 98.94 127 TRP B CA 1
ATOM 2149 C C . TRP B 1 127 ? 1.827 -14.969 -11.898 1 98.94 127 TRP B C 1
ATOM 2151 O O . TRP B 1 127 ? 1.791 -16.141 -12.281 1 98.94 127 TRP B O 1
ATOM 2161 N N . TYR B 1 128 ? 2.842 -14.523 -11.078 1 98.94 128 TYR B N 1
ATOM 2162 C CA . TYR B 1 128 ? 3.875 -15.445 -10.609 1 98.94 128 TYR B CA 1
ATOM 2163 C C . TYR B 1 128 ? 4.57 -14.891 -9.367 1 98.94 128 TYR B C 1
ATOM 2165 O O . TYR B 1 128 ? 4.629 -13.672 -9.172 1 98.94 128 TYR B O 1
ATOM 2173 N N . ALA B 1 129 ? 5.012 -15.812 -8.531 1 98.88 129 ALA B N 1
ATOM 2174 C CA . ALA B 1 129 ? 6.027 -15.484 -7.535 1 98.88 129 ALA B CA 1
ATOM 2175 C C . ALA B 1 129 ? 7.43 -15.555 -8.133 1 98.88 129 ALA B C 1
ATOM 2177 O O . ALA B 1 129 ? 7.898 -16.625 -8.508 1 98.88 129 ALA B O 1
ATOM 2178 N N . GLN B 1 130 ? 8.031 -14.422 -8.141 1 98.81 130 GLN B N 1
ATOM 2179 C CA . GLN B 1 130 ? 9.281 -14.305 -8.883 1 98.81 130 GLN B CA 1
ATOM 2180 C C . GLN B 1 130 ? 10.328 -15.289 -8.367 1 98.81 130 GLN B C 1
ATOM 2182 O O . GLN B 1 130 ? 10.633 -15.305 -7.172 1 98.81 130 GLN B O 1
ATOM 2187 N N . GLY B 1 131 ? 10.867 -16.047 -9.273 1 98.44 131 GLY B N 1
ATOM 2188 C CA . GLY B 1 131 ? 11.914 -17 -8.938 1 98.44 131 GLY B CA 1
ATOM 2189 C C . GLY B 1 131 ? 11.367 -18.359 -8.508 1 98.44 131 GLY B C 1
ATOM 2190 O O . GLY B 1 131 ? 12.133 -19.312 -8.344 1 98.44 131 GLY B O 1
ATOM 2191 N N . LEU B 1 132 ? 10.055 -18.484 -8.406 1 98.69 132 LEU B N 1
ATOM 2192 C CA . LEU B 1 132 ? 9.461 -19.703 -7.871 1 98.69 132 LEU B CA 1
ATOM 2193 C C . LEU B 1 132 ? 8.469 -20.297 -8.867 1 98.69 132 LEU B C 1
ATOM 2195 O O . LEU B 1 132 ? 7.695 -21.188 -8.516 1 98.69 132 LEU B O 1
ATOM 2199 N N . GLU B 1 133 ? 8.531 -19.812 -10.094 1 98.5 133 GLU B N 1
ATOM 2200 C CA . GLU B 1 133 ? 7.586 -20.234 -11.117 1 98.5 133 GLU B CA 1
ATOM 2201 C C . GLU B 1 133 ? 7.707 -21.734 -11.391 1 98.5 133 GLU B C 1
ATOM 2203 O O . GLU B 1 133 ? 6.699 -22.438 -11.531 1 98.5 133 GLU B O 1
ATOM 2208 N N . GLU B 1 134 ? 8.938 -22.203 -11.398 1 98 134 GLU B N 1
ATOM 2209 C CA . GLU B 1 134 ? 9.188 -23.594 -11.742 1 98 134 GLU B CA 1
ATOM 2210 C C . GLU B 1 134 ? 8.734 -24.531 -10.617 1 98 134 GLU B C 1
ATOM 2212 O O . GLU B 1 134 ? 8.609 -25.734 -10.82 1 98 134 GLU B O 1
ATOM 2217 N N . LYS B 1 135 ? 8.516 -23.969 -9.477 1 97.88 135 LYS B N 1
ATOM 2218 C CA . LYS B 1 135 ? 8.016 -24.75 -8.352 1 97.88 135 LYS B CA 1
ATOM 2219 C C . LYS B 1 135 ? 6.496 -24.734 -8.289 1 97.88 135 LYS B C 1
ATOM 2221 O O . LYS B 1 135 ? 5.898 -25.203 -7.32 1 97.88 135 LYS B O 1
ATOM 2226 N N . GLY B 1 136 ? 5.879 -24.062 -9.258 1 98.06 136 GLY B N 1
ATOM 2227 C CA . GLY B 1 136 ? 4.43 -24.109 -9.375 1 98.06 136 GLY B CA 1
ATOM 2228 C C . GLY B 1 136 ? 3.752 -22.891 -8.773 1 98.06 136 GLY B C 1
ATOM 2229 O O . GLY B 1 136 ? 2.523 -22.828 -8.68 1 98.06 136 GLY B O 1
ATOM 2230 N N . MET B 1 137 ? 4.555 -21.922 -8.422 1 98.88 137 MET B N 1
ATOM 2231 C CA . MET B 1 137 ? 3.971 -20.75 -7.77 1 98.88 137 MET B CA 1
ATOM 2232 C C . MET B 1 137 ? 3.641 -19.672 -8.789 1 98.88 137 MET B C 1
ATOM 2234 O O . MET B 1 137 ? 4.195 -18.578 -8.742 1 98.88 137 MET B O 1
ATOM 2238 N N . ALA B 1 138 ? 2.766 -20.031 -9.625 1 98.94 138 ALA B N 1
ATOM 2239 C CA . ALA B 1 138 ? 2.244 -19.219 -10.719 1 98.94 138 ALA B CA 1
ATOM 2240 C C . ALA B 1 138 ? 0.83 -19.656 -11.102 1 98.94 138 ALA B C 1
ATOM 2242 O O . ALA B 1 138 ? 0.385 -20.734 -10.719 1 98.94 138 ALA B O 1
ATOM 2243 N N . GLY B 1 139 ? 0.139 -18.797 -11.812 1 98.88 139 GLY B N 1
ATOM 2244 C CA . GLY B 1 139 ? -1.205 -19.109 -12.266 1 98.88 139 GLY B CA 1
ATOM 2245 C C . GLY B 1 139 ? -1.744 -18.125 -13.289 1 98.88 139 GLY B C 1
ATOM 2246 O O . GLY B 1 139 ? -0.985 -17.344 -13.867 1 98.88 139 GLY B O 1
ATOM 2247 N N . THR B 1 140 ? -3.051 -18.297 -13.547 1 98.94 140 THR B N 1
ATOM 2248 C CA . THR B 1 140 ? -3.697 -17.484 -14.57 1 98.94 140 THR B CA 1
ATOM 2249 C C . THR B 1 140 ? -4.875 -16.719 -13.984 1 98.94 140 THR B C 1
ATOM 2251 O O . THR B 1 140 ? -5.648 -17.25 -13.188 1 98.94 140 THR B O 1
ATOM 2254 N N . ILE B 1 141 ? -4.93 -15.5 -14.367 1 98.94 141 ILE B N 1
ATOM 2255 C CA . ILE B 1 141 ? -6.113 -14.672 -14.156 1 98.94 141 ILE B CA 1
ATOM 2256 C C . ILE B 1 141 ? -6.871 -14.516 -15.477 1 98.94 141 ILE B C 1
ATOM 2258 O O . ILE B 1 141 ? -6.391 -13.859 -16.406 1 98.94 141 ILE B O 1
ATOM 2262 N N . THR B 1 142 ? -8.023 -15.094 -15.508 1 98.94 142 THR B N 1
ATOM 2263 C CA . THR B 1 142 ? -8.828 -15.039 -16.719 1 98.94 142 THR B CA 1
ATOM 2264 C C . THR B 1 142 ? -9.961 -14.023 -16.578 1 98.94 142 THR B C 1
ATOM 2266 O O . THR B 1 142 ? -10.75 -14.094 -15.633 1 98.94 142 THR B O 1
ATOM 2269 N N . VAL B 1 143 ? -9.906 -13.164 -17.438 1 98.88 143 VAL B N 1
ATOM 2270 C CA . VAL B 1 143 ? -11 -12.203 -17.547 1 98.88 143 VAL B CA 1
ATOM 2271 C C . VAL B 1 143 ? -11.852 -12.531 -18.766 1 98.88 143 VAL B C 1
ATOM 2273 O O . VAL B 1 143 ? -11.344 -12.609 -19.891 1 98.88 143 VAL B O 1
ATOM 2276 N N . LYS B 1 144 ? -13.164 -12.695 -18.562 1 98.5 144 LYS B N 1
ATOM 2277 C CA . LYS B 1 144 ? -14.078 -13.047 -19.641 1 98.5 144 LYS B CA 1
ATOM 2278 C C . LYS B 1 144 ? -14.922 -11.852 -20.078 1 98.5 144 LYS B C 1
ATOM 2280 O O . LYS B 1 144 ? -15.188 -10.953 -19.266 1 98.5 144 LYS B O 1
#

Sequence (288 aa):
MRWTTRLGLAAAALMLAAAPAGALDLTKKRQNLPDLVLGNEEGNDFVVENKDIELEAGKAYRLRIVAKGRQEYKFYAPEFFRYIWFNQIVIEHKEIHGGGPPDHLEFDDPGEIAIEFVAIKPGAYKWYAQGLEEKGMAGTITVKMRWTTRLGLAAAALMLAAAPAGALDLTKKRQNLPDLVLGNEEGNDFVVENKDIELEAGKAYRLRIVAKGRQEYKFYAPEFFRYIWFNQIVIEHKEIHGGGPPDHLEFDDPGEIAIEFVAIKPGAYKWYAQGLEEKGMAGTITVK

Nearest PDB structures (foldseek):
  6the-assembly1_A  TM=7.806E-01  e=2.093E-06  Bradyrhizobium sp. ORS 375
  3zx1-assembly1_A  TM=6.675E-01  e=1.321E-06  Campylobacter jejuni subsp. jejuni
  7rab-assembly1_A  TM=7.241E-01  e=7.847E-06  Marinithermus hydrothermalis
  2dv6-assembly1_D  TM=6.550E-01  e=3.510E-06  Hyphomicrobium denitrificans
  6tfd-assembly1_A  TM=5.864E-01  e=5.864E-05  Hyphomicrobium denitrificans 1NES1

Solvent-accessible surface area (backbone atoms only — not comparable to full-atom values): 15505 Å² total; per-residue (Å²): 134,86,79,78,77,77,77,77,80,76,78,80,78,79,74,80,74,76,69,81,77,51,72,71,60,45,62,76,63,41,43,80,48,78,55,31,29,38,19,32,88,87,69,46,57,61,46,60,41,62,49,64,44,84,45,49,44,77,39,33,35,32,48,35,42,31,39,46,15,85,61,70,46,38,43,35,33,60,69,46,47,70,42,41,53,62,49,36,38,40,42,90,56,31,34,40,31,48,26,55,47,53,57,31,39,34,29,66,47,59,47,60,46,29,42,32,35,28,38,54,61,62,44,80,29,57,34,32,28,70,94,34,49,92,61,56,35,45,37,38,42,34,27,80,134,85,78,76,78,77,77,76,79,78,77,76,79,78,74,77,75,75,69,79,77,49,73,72,61,46,64,76,63,39,43,78,49,77,55,30,29,38,19,32,88,86,69,47,57,59,44,59,43,62,48,63,44,84,45,51,44,76,38,34,35,32,46,36,41,32,39,44,17,85,61,72,45,38,43,35,31,60,69,46,46,70,43,40,54,61,49,36,39,40,43,90,56,30,34,40,30,49,27,56,48,55,57,32,40,36,31,65,47,61,46,59,45,29,41,31,33,28,38,54,62,62,43,79,27,57,35,32,28,70,94,34,49,92,59,55,35,44,34,40,42,33,30,80

InterPro domains:
  IPR008972 Cupredoxin [G3DSA:2.60.40.420] (23-144)
  IPR008972 Cupredoxin [SSF49503] (42-144)

Secondary structure (DSSP, 8-state):
----------------------HHHHHHTPEEPPPEEES-TTS-TT-EES-SEEE-TT-EEEEEEEE-SSS-EEEE-HHHHHTEEEEEEEETTEEEESS-S-SEEEESSSEEEEEEEEE-S-EEEEEEETT-GGGT-EEEEEE-/----------------------HHHHHHTPEEPPPEEES-TTS-TT-EES-SEEE-TT-EEEEEEEE-SSS-EEEE-HHHHHTEEEEEEEETTEEEESS-S-SEEEESSSEEEEEEEEE-S-EEEEEEETT-GGGT-EEEEEE-

Foldseek 3Di:
DPPPPPPPPPPPPPPPPPDPPDLVNQVVQEAEDPEWEAAAQVAGRLDTDPQEAEAEAFHKYKYKYWYNHQAKWKKAFDVQQVAWAWAWKDFPNDIDGDPGDDRIDMDNGTGMMMTITGGHDFDKTKMAGPPNVVSPRIYIYGYD/DPPPPPPPPPPPPPPPPPDPPDLVNQVVQEAEDPEWEAAAQVAGRLDTDPQEAEAEAFHKYKYKYWYNHQAKWKKAFDVQQVAWAWAWKDFPNDIDGDPGDDRIDMDNGTGMMMTITGGHDFDKTKMAGPPNVVSPRIYIYGYD

pLDDT: mean 87.36, std 21.26, range [28.75, 98.94]

Organism: Methylorubrum extorquens (strain ATCC 14718 / DSM 1338 / JCM 2805 / NCIMB 9133 / AM1) (NCBI:txid272630)

Radius of gyration: 25.5 Å; Cα contacts (8 Å, |Δi|>4): 669; chains: 2; bounding box: 85×65×89 Å